Protein AF-0000000084353989 (afdb_homodimer)

Radius of gyration: 19.02 Å; Cα contacts (8 Å, |Δi|>4): 224; chains: 2; bounding box: 52×44×52 Å

Nearest PDB structures (foldseek):
  2b5a-assembly1_A  TM=9.744E-01  e=9.723E-06  [Bacillus] caldolyticus
  3f52-assembly1_A  TM=9.284E-01  e=1.024E-04  Corynebacterium glutamicum
  3f52-assembly1_E  TM=9.437E-01  e=4.293E-04  Corynebacterium glutamicum
  3f51-assembly1_A  TM=7.419E-01  e=1.194E-04  Corynebacterium glutamicum
  5woq-assembly2_C  TM=8.749E-01  e=8.790E-04  Mycolicibacterium smegmatis MC2 155

Structure (mmCIF, N/CA/C/O backbone):
data_AF-0000000084353989-model_v1
#
loop_
_entity.id
_entity.type
_entity.pdbx_description
1 polymer 'DNA-binding transcriptional regulator, XRE-family HTH domain'
#
loop_
_atom_site.group_PDB
_atom_site.id
_atom_site.type_symbol
_atom_site.label_atom_id
_atom_site.label_alt_id
_atom_site.label_comp_id
_atom_site.label_asym_id
_atom_site.label_entity_id
_atom_site.label_seq_id
_atom_site.pdbx_PDB_ins_code
_atom_site.Cartn_x
_atom_site.Cartn_y
_atom_site.Cartn_z
_atom_site.occupancy
_atom_site.B_iso_or_equiv
_atom_site.auth_seq_id
_atom_site.auth_comp_id
_atom_site.auth_asym_id
_atom_site.auth_atom_id
_atom_site.pdbx_PDB_model_num
ATOM 1 N N . MET A 1 1 ? 22.281 -6.562 8.625 1 40.19 1 MET A N 1
ATOM 2 C CA . MET A 1 1 ? 21.562 -7.254 7.559 1 40.19 1 MET A CA 1
ATOM 3 C C . MET A 1 1 ? 20.766 -6.266 6.711 1 40.19 1 MET A C 1
ATOM 5 O O . MET A 1 1 ? 20.078 -5.391 7.25 1 40.19 1 MET A O 1
ATOM 9 N N . HIS A 1 2 ? 21.125 -5.891 5.465 1 60.22 2 HIS A N 1
ATOM 10 C CA . HIS A 1 2 ? 20.656 -4.801 4.621 1 60.22 2 HIS A CA 1
ATOM 11 C C . HIS A 1 2 ? 19.156 -4.938 4.344 1 60.22 2 HIS A C 1
ATOM 13 O O . HIS A 1 2 ? 18.672 -6.039 4.078 1 60.22 2 HIS A O 1
ATOM 19 N N . GLN A 1 3 ? 18.281 -4.18 4.836 1 79.62 3 GLN A N 1
ATOM 20 C CA . GLN A 1 3 ? 16.828 -4.238 4.703 1 79.62 3 GLN A CA 1
ATOM 21 C C . GLN A 1 3 ? 16.406 -4.301 3.236 1 79.62 3 GLN A C 1
ATOM 23 O O . GLN A 1 3 ? 16.906 -3.523 2.414 1 79.62 3 GLN A O 1
ATOM 28 N N . LYS A 1 4 ? 15.852 -5.398 2.84 1 89.75 4 LYS A N 1
ATOM 29 C CA . LYS A 1 4 ? 15.328 -5.559 1.484 1 89.75 4 LYS A CA 1
ATOM 30 C C . LYS A 1 4 ? 14.508 -4.348 1.063 1 89.75 4 LYS A C 1
ATOM 32 O O . LYS A 1 4 ? 13.719 -3.82 1.854 1 89.75 4 LYS A O 1
ATOM 37 N N . PRO A 1 5 ? 14.797 -3.898 -0.179 1 94.81 5 PRO A N 1
ATOM 38 C CA . PRO A 1 5 ? 13.945 -2.824 -0.693 1 94.81 5 PRO A CA 1
ATOM 39 C C . PRO A 1 5 ? 12.461 -3.197 -0.697 1 94.81 5 PRO A C 1
ATOM 41 O O . PRO A 1 5 ? 12.117 -4.371 -0.855 1 94.81 5 PRO A O 1
ATOM 44 N N . ILE A 1 6 ? 11.68 -2.215 -0.581 1 95.75 6 ILE A N 1
ATOM 45 C CA . ILE A 1 6 ? 10.242 -2.445 -0.462 1 95.75 6 ILE A CA 1
ATOM 46 C C . ILE A 1 6 ? 9.727 -3.145 -1.718 1 95.75 6 ILE A C 1
ATOM 48 O O . ILE A 1 6 ? 8.828 -3.979 -1.645 1 95.75 6 ILE A O 1
ATOM 52 N N . SER A 1 7 ? 10.305 -2.803 -2.859 1 96.5 7 SER A N 1
ATOM 53 C CA . SER A 1 7 ? 9.875 -3.416 -4.109 1 96.5 7 SER A CA 1
ATOM 54 C C . SER A 1 7 ? 10.109 -4.922 -4.098 1 96.5 7 SER A C 1
ATOM 56 O O . SER A 1 7 ? 9.297 -5.688 -4.625 1 96.5 7 SER A O 1
ATOM 58 N N . VAL A 1 8 ? 11.164 -5.301 -3.533 1 96.12 8 VAL A N 1
ATOM 59 C CA . VAL A 1 8 ? 11.516 -6.715 -3.467 1 96.12 8 VAL A CA 1
ATOM 60 C C . VAL A 1 8 ? 10.547 -7.438 -2.527 1 96.12 8 VAL A C 1
ATOM 62 O O . VAL A 1 8 ? 10.031 -8.508 -2.859 1 96.12 8 VAL A O 1
ATOM 65 N N . VAL A 1 9 ? 10.32 -6.871 -1.407 1 95.5 9 VAL A N 1
ATOM 66 C CA . VAL A 1 9 ? 9.461 -7.492 -0.408 1 95.5 9 VAL A CA 1
ATOM 67 C C . VAL A 1 9 ? 8.039 -7.625 -0.96 1 95.5 9 VAL A C 1
ATOM 69 O O . VAL A 1 9 ? 7.418 -8.688 -0.843 1 95.5 9 VAL A O 1
ATOM 72 N N . ILE A 1 10 ? 7.578 -6.594 -1.573 1 96.75 10 ILE A N 1
ATOM 73 C CA . ILE A 1 10 ? 6.23 -6.602 -2.133 1 96.75 10 ILE A CA 1
ATOM 74 C C . ILE A 1 10 ? 6.145 -7.633 -3.256 1 96.75 10 ILE A C 1
ATOM 76 O O . ILE A 1 10 ? 5.152 -8.352 -3.375 1 96.75 10 ILE A O 1
ATOM 80 N N . GLY A 1 11 ? 7.164 -7.617 -4.09 1 97.56 11 GLY A N 1
ATOM 81 C CA . GLY A 1 11 ? 7.207 -8.609 -5.152 1 97.56 11 GLY A CA 1
ATOM 82 C C . GLY A 1 11 ? 7.133 -10.031 -4.645 1 97.56 11 GLY A C 1
ATOM 83 O O . GLY A 1 11 ? 6.398 -10.859 -5.191 1 97.56 11 GLY A O 1
ATOM 84 N N . GLU A 1 12 ? 7.883 -10.32 -3.635 1 95.94 12 GLU A N 1
ATOM 85 C CA . GLU A 1 12 ? 7.895 -11.648 -3.029 1 95.94 12 GLU A CA 1
ATOM 86 C C . GLU A 1 12 ? 6.52 -12.023 -2.482 1 95.94 12 GLU A C 1
ATOM 88 O O . GLU A 1 12 ? 6.09 -13.172 -2.596 1 95.94 12 GLU A O 1
ATOM 93 N N . ARG A 1 13 ? 5.836 -11.047 -1.874 1 96.12 13 ARG A N 1
ATOM 94 C CA . ARG A 1 13 ? 4.5 -11.297 -1.342 1 96.12 13 ARG A CA 1
ATOM 95 C C . ARG A 1 13 ? 3.506 -11.562 -2.465 1 96.12 13 ARG A C 1
ATOM 97 O O . ARG A 1 13 ? 2.664 -12.461 -2.359 1 96.12 13 ARG A O 1
ATOM 104 N N . LEU A 1 14 ? 3.623 -10.812 -3.504 1 97.56 14 LEU A N 1
ATOM 105 C CA . LEU A 1 14 ? 2.748 -11.023 -4.652 1 97.56 14 LEU A CA 1
ATOM 106 C C . LEU A 1 14 ? 2.93 -12.422 -5.23 1 97.56 14 LEU A C 1
ATOM 108 O O . LEU A 1 14 ? 1.949 -13.094 -5.547 1 97.56 14 LEU A O 1
ATOM 112 N N . ARG A 1 15 ? 4.172 -12.766 -5.324 1 97.06 15 ARG A N 1
ATOM 113 C CA . ARG A 1 15 ? 4.48 -14.102 -5.832 1 97.06 15 ARG A CA 1
ATOM 114 C C . ARG A 1 15 ? 3.861 -15.18 -4.953 1 97.06 15 ARG A C 1
ATOM 116 O O . ARG A 1 15 ? 3.248 -16.125 -5.457 1 97.06 15 ARG A O 1
ATOM 123 N N . ALA A 1 16 ? 4.043 -15.062 -3.695 1 94.81 16 ALA A N 1
ATOM 124 C CA . ALA A 1 16 ? 3.52 -16.047 -2.746 1 94.81 16 ALA A CA 1
ATOM 125 C C . ALA A 1 16 ? 2 -16.156 -2.852 1 94.81 16 ALA A C 1
ATOM 127 O O . ALA A 1 16 ? 1.449 -17.25 -2.859 1 94.81 16 ALA A O 1
ATOM 128 N N . ILE A 1 17 ? 1.312 -15.055 -2.957 1 94.38 17 ILE A N 1
ATOM 129 C CA . ILE A 1 17 ? -0.145 -15.016 -3.025 1 94.38 17 ILE A CA 1
ATOM 130 C C . ILE A 1 17 ? -0.614 -15.625 -4.348 1 94.38 17 ILE A C 1
ATOM 132 O O . ILE A 1 17 ? -1.56 -16.406 -4.371 1 94.38 17 ILE A O 1
ATOM 136 N N . ARG A 1 18 ? 0.044 -15.195 -5.355 1 97 18 ARG A N 1
ATOM 137 C CA . ARG A 1 18 ? -0.296 -15.758 -6.656 1 97 18 ARG A CA 1
ATOM 138 C C . ARG A 1 18 ? -0.202 -17.281 -6.637 1 97 18 ARG A C 1
ATOM 140 O O . ARG A 1 18 ? -1.108 -17.969 -7.109 1 97 18 ARG A O 1
ATOM 147 N N . LYS A 1 19 ? 0.924 -17.797 -6.121 1 95.56 19 LYS A N 1
ATOM 148 C CA . LYS A 1 19 ? 1.165 -19.234 -6.062 1 95.56 19 LYS A CA 1
ATOM 149 C C . LYS A 1 19 ? 0.128 -19.938 -5.184 1 95.56 19 LYS A C 1
ATOM 151 O O . LYS A 1 19 ? -0.317 -21.047 -5.5 1 95.56 19 LYS A O 1
ATOM 156 N N . GLN A 1 20 ? -0.198 -19.328 -4.191 1 90.5 20 GLN A N 1
ATOM 157 C CA . GLN A 1 20 ? -1.213 -19.875 -3.297 1 90.5 20 GLN A CA 1
ATOM 158 C C . GLN A 1 20 ? -2.547 -20.047 -4.016 1 90.5 20 GLN A C 1
ATOM 160 O O . GLN A 1 20 ? -3.287 -21 -3.754 1 90.5 20 GLN A O 1
ATOM 165 N N . GLN A 1 21 ? -2.818 -19.188 -4.895 1 92.81 21 GLN A N 1
ATOM 166 C CA . GLN A 1 21 ? -4.066 -19.25 -5.645 1 92.81 21 GLN A CA 1
ATOM 167 C C . GLN A 1 21 ? -3.924 -20.109 -6.895 1 92.81 21 GLN A C 1
ATOM 169 O O . GLN A 1 21 ? -4.828 -20.156 -7.73 1 92.81 21 GLN A O 1
ATOM 174 N N . VAL A 1 22 ? -2.742 -20.656 -7.09 1 95.94 22 VAL A N 1
ATOM 175 C CA . VAL A 1 22 ? -2.426 -21.594 -8.156 1 95.94 22 VAL A CA 1
ATOM 176 C C . VAL A 1 22 ? -2.541 -20.891 -9.508 1 95.94 22 VAL A C 1
ATOM 178 O O . VAL A 1 22 ? -3.041 -21.484 -10.477 1 95.94 22 VAL A O 1
ATOM 181 N N . LEU A 1 23 ? -2.246 -19.688 -9.555 1 97.44 23 LEU A N 1
ATOM 182 C CA . LEU A 1 23 ? -2.217 -18.906 -10.797 1 97.44 23 LEU A CA 1
ATOM 183 C C . LEU A 1 23 ? -0.815 -18.906 -11.391 1 97.44 23 LEU A C 1
ATOM 185 O O . LEU A 1 23 ? 0.174 -18.781 -10.664 1 97.44 23 LEU A O 1
ATOM 189 N N . SER A 1 24 ? -0.801 -18.984 -12.695 1 98.25 24 SER A N 1
ATOM 190 C CA . SER A 1 24 ? 0.458 -18.734 -13.398 1 98.25 24 SER A CA 1
ATOM 191 C C . SER A 1 24 ? 0.71 -17.25 -13.578 1 98.25 24 SER A C 1
ATOM 193 O O . SER A 1 24 ? -0.188 -16.438 -13.367 1 98.25 24 SER A O 1
ATOM 195 N N . GLN A 1 25 ? 1.963 -16.938 -13.914 1 98.38 25 GLN A N 1
ATOM 196 C CA . GLN A 1 25 ? 2.26 -15.539 -14.227 1 98.38 25 GLN A CA 1
ATOM 197 C C . GLN A 1 25 ? 1.426 -15.047 -15.406 1 98.38 25 GLN A C 1
ATOM 199 O O . GLN A 1 25 ? 0.973 -13.906 -15.422 1 98.38 25 GLN A O 1
ATOM 204 N N . GLU A 1 26 ? 1.219 -15.906 -16.359 1 98.5 26 GLU A N 1
ATOM 205 C CA . GLU A 1 26 ? 0.43 -15.586 -17.547 1 98.5 26 GLU A CA 1
ATOM 206 C C . GLU A 1 26 ? -1.021 -15.289 -17.188 1 98.5 26 GLU A C 1
ATOM 208 O O . GLU A 1 26 ? -1.604 -14.312 -17.672 1 98.5 26 GLU A O 1
ATOM 213 N N . GLU A 1 27 ? -1.563 -16.125 -16.391 1 98.62 27 GLU A N 1
ATOM 214 C CA . GLU A 1 27 ? -2.945 -15.93 -15.969 1 98.62 27 GLU A CA 1
ATOM 215 C C . GLU A 1 27 ? -3.105 -14.625 -15.195 1 98.62 27 GLU A C 1
ATOM 217 O O . GLU A 1 27 ? -4.055 -13.875 -15.422 1 98.62 27 GLU A O 1
ATOM 222 N N . LEU A 1 28 ? -2.203 -14.375 -14.289 1 98.62 28 LEU A N 1
ATOM 223 C CA 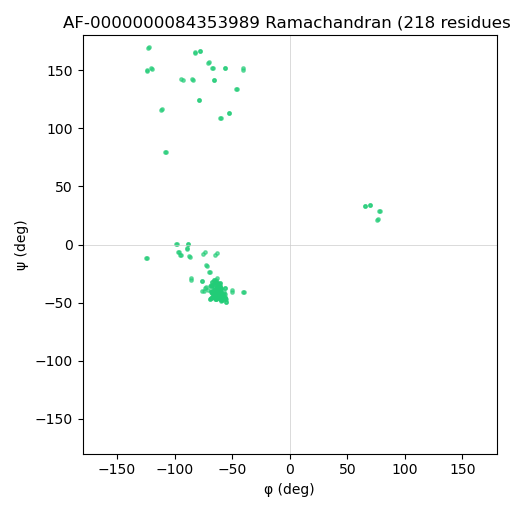. LEU A 1 28 ? -2.264 -13.133 -13.531 1 98.62 28 LEU A CA 1
ATOM 224 C C . LEU A 1 28 ? -2.104 -11.922 -14.445 1 98.62 28 LEU A C 1
ATOM 226 O O . LEU A 1 28 ? -2.758 -10.898 -14.25 1 98.62 28 LEU A O 1
ATOM 230 N N . ALA A 1 29 ? -1.216 -12.023 -15.344 1 98.56 29 ALA A N 1
ATOM 231 C CA . ALA A 1 29 ? -1.004 -10.953 -16.312 1 98.56 29 ALA A CA 1
ATOM 232 C C . ALA A 1 29 ? -2.291 -10.641 -17.078 1 98.56 29 ALA A C 1
ATOM 234 O O . ALA A 1 29 ? -2.65 -9.469 -17.234 1 98.56 29 ALA A O 1
ATOM 235 N N . HIS A 1 30 ? -2.934 -11.648 -17.516 1 98.38 30 HIS A N 1
ATOM 236 C CA . HIS A 1 30 ? -4.199 -11.492 -18.219 1 98.38 30 HIS A CA 1
ATOM 237 C C . HIS A 1 30 ? -5.246 -10.82 -17.344 1 98.38 30 HIS A C 1
ATOM 239 O O . HIS A 1 30 ? -5.887 -9.852 -17.766 1 98.38 30 HIS A O 1
ATOM 245 N N . LEU A 1 31 ? -5.375 -11.273 -16.141 1 97.94 31 LEU A N 1
ATOM 246 C CA . LEU A 1 31 ? -6.352 -10.719 -15.211 1 97.94 31 LEU A CA 1
ATOM 247 C C . LEU A 1 31 ? -6.051 -9.258 -14.906 1 97.94 31 LEU A C 1
ATOM 249 O O . LEU A 1 31 ? -6.969 -8.469 -14.68 1 97.94 31 LEU A O 1
ATOM 253 N N . SER A 1 32 ? -4.812 -8.891 -14.891 1 98.25 32 SER A N 1
ATOM 254 C CA . SER A 1 32 ? -4.395 -7.562 -14.453 1 98.25 32 SER A CA 1
ATOM 255 C C . SER A 1 32 ? -4.207 -6.621 -15.641 1 98.25 32 SER A C 1
ATOM 257 O O . SER A 1 32 ? -3.904 -5.441 -15.461 1 98.25 32 SER A O 1
ATOM 259 N N . GLY A 1 33 ? -4.312 -7.148 -16.859 1 98.19 33 GLY A N 1
ATOM 260 C CA . GLY A 1 33 ? -4.07 -6.34 -18.031 1 98.19 33 GLY A CA 1
ATOM 261 C C . GLY A 1 33 ? -2.613 -5.953 -18.203 1 98.19 33 GLY A C 1
ATOM 262 O O . GLY A 1 33 ? -2.307 -4.828 -18.609 1 98.19 33 GLY A O 1
ATOM 263 N N . LEU A 1 34 ? -1.737 -6.777 -17.844 1 98.31 34 LEU A N 1
ATOM 264 C CA . LEU A 1 34 ? -0.3 -6.551 -17.938 1 98.31 34 LEU A CA 1
ATOM 265 C C . LEU A 1 34 ? 0.37 -7.637 -18.766 1 98.31 34 LEU A C 1
ATOM 267 O O . LEU A 1 34 ? -0.258 -8.641 -19.109 1 98.31 34 LEU A O 1
ATOM 271 N N . HIS A 1 35 ? 1.562 -7.398 -19.062 1 97.88 35 HIS A N 1
ATOM 272 C CA . HIS A 1 35 ? 2.34 -8.406 -19.766 1 97.88 35 HIS A CA 1
ATOM 273 C C . HIS A 1 35 ? 2.934 -9.422 -18.797 1 97.88 35 HIS A C 1
ATOM 275 O O . HIS A 1 35 ? 3.424 -9.055 -17.734 1 97.88 35 HIS A O 1
ATOM 281 N N . PRO A 1 36 ? 2.955 -10.727 -19.234 1 97.38 36 PRO A N 1
ATOM 282 C CA . PRO A 1 36 ? 3.514 -11.758 -18.359 1 97.38 36 PRO A CA 1
ATOM 283 C C . PRO A 1 36 ? 4.949 -11.461 -17.938 1 97.38 36 PRO A C 1
ATOM 285 O O . PRO A 1 36 ? 5.32 -11.68 -16.781 1 97.38 36 PRO A O 1
ATOM 288 N N . THR A 1 37 ? 5.707 -10.922 -18.812 1 98.06 37 THR A N 1
ATOM 289 C CA . THR A 1 37 ? 7.094 -10.586 -18.484 1 98.06 37 THR A CA 1
ATOM 290 C C . THR A 1 37 ? 7.156 -9.539 -17.375 1 98.06 37 THR A C 1
ATOM 292 O O . THR A 1 37 ? 8.055 -9.578 -16.531 1 98.06 37 THR A O 1
ATOM 295 N N . TYR A 1 38 ? 6.223 -8.672 -17.406 1 98.44 38 TYR A N 1
ATOM 296 C CA . TYR A 1 38 ? 6.176 -7.641 -16.375 1 98.44 38 TYR A CA 1
ATOM 297 C C . TYR A 1 38 ? 5.875 -8.25 -15.008 1 98.44 38 TYR A C 1
ATOM 299 O O . TYR A 1 38 ? 6.461 -7.844 -14 1 98.44 38 TYR A O 1
ATOM 307 N N . ILE A 1 39 ? 4.957 -9.18 -14.984 1 98.56 39 ILE A N 1
ATOM 308 C CA . ILE A 1 39 ? 4.621 -9.852 -13.734 1 98.56 39 ILE A CA 1
ATOM 309 C C . ILE A 1 39 ? 5.871 -10.508 -13.148 1 98.56 39 ILE A C 1
ATOM 311 O O . ILE A 1 39 ? 6.137 -10.391 -11.953 1 98.56 39 ILE A O 1
ATOM 315 N N . GLY A 1 40 ? 6.617 -11.172 -13.953 1 98.5 40 GLY A N 1
ATOM 316 C CA . GLY A 1 40 ? 7.855 -11.789 -13.5 1 98.5 40 GLY A CA 1
ATOM 317 C C . GLY A 1 40 ? 8.844 -10.797 -12.922 1 98.5 40 GLY A C 1
ATOM 318 O O . GLY A 1 40 ? 9.414 -11.031 -11.852 1 98.5 40 GLY A O 1
ATOM 319 N N . GLN A 1 41 ? 9.055 -9.734 -13.625 1 98.69 41 GLN A N 1
ATOM 320 C CA . GLN A 1 41 ? 9.961 -8.688 -13.164 1 98.69 41 GLN A CA 1
ATOM 321 C C . GLN A 1 41 ? 9.453 -8.055 -11.867 1 98.69 41 GLN A C 1
ATOM 323 O O . GLN A 1 41 ? 10.234 -7.746 -10.977 1 98.69 41 GLN A O 1
ATOM 328 N N . LEU A 1 42 ? 8.18 -7.871 -11.812 1 98.44 42 LEU A N 1
ATOM 329 C CA . LEU A 1 42 ? 7.531 -7.32 -10.625 1 98.44 42 LEU A CA 1
ATOM 330 C C . LEU A 1 42 ? 7.77 -8.211 -9.414 1 98.44 42 LEU A C 1
ATOM 332 O O . LEU A 1 42 ? 8.18 -7.727 -8.352 1 98.44 42 LEU A O 1
ATOM 336 N N . GLU A 1 43 ? 7.625 -9.484 -9.602 1 98.38 43 GLU A N 1
ATOM 337 C CA . GLU A 1 43 ? 7.727 -10.445 -8.508 1 98.38 43 GLU A CA 1
ATOM 338 C C . GLU A 1 43 ? 9.172 -10.602 -8.031 1 98.38 43 GLU A C 1
ATOM 340 O O . GLU A 1 43 ? 9.414 -11.047 -6.914 1 98.38 43 GLU A O 1
ATOM 345 N N . ARG A 1 44 ? 10.07 -10.18 -8.875 1 97.38 44 ARG A N 1
ATOM 346 C CA . ARG A 1 44 ? 11.477 -10.273 -8.516 1 97.38 44 ARG A CA 1
ATOM 347 C C . ARG A 1 44 ? 12 -8.945 -7.98 1 97.38 44 ARG A C 1
ATOM 349 O O . ARG A 1 44 ? 13.188 -8.805 -7.688 1 97.38 44 ARG A O 1
ATOM 356 N N . GLY A 1 45 ? 11.156 -8.023 -7.934 1 97.56 45 GLY A N 1
ATOM 357 C CA . GLY A 1 45 ? 11.555 -6.727 -7.414 1 97.56 45 GLY A CA 1
ATOM 358 C C . GLY A 1 45 ? 12.383 -5.922 -8.398 1 97.56 45 GLY A C 1
ATOM 359 O O . GLY A 1 45 ? 13.094 -4.996 -8.008 1 97.56 45 GLY A O 1
ATOM 360 N N . GLU A 1 46 ? 12.312 -6.188 -9.602 1 97.75 46 GLU A N 1
ATOM 361 C CA . GLU A 1 46 ? 13.102 -5.512 -10.633 1 97.75 46 GLU A CA 1
ATOM 362 C C . GLU A 1 46 ? 12.375 -4.273 -11.156 1 97.75 46 GLU A C 1
ATOM 364 O O . GLU A 1 46 ? 12.93 -3.52 -11.961 1 97.75 46 GLU A O 1
ATOM 369 N N . LYS A 1 47 ? 11.211 -4.031 -10.695 1 96.88 47 LYS A N 1
ATOM 370 C CA . LYS A 1 47 ? 10.422 -2.871 -11.086 1 96.88 47 LYS A CA 1
ATOM 371 C C . LYS A 1 47 ? 10.094 -1.995 -9.883 1 96.88 47 LYS A C 1
ATOM 373 O O . LYS A 1 47 ? 10.102 -2.469 -8.742 1 96.88 47 LYS A O 1
ATOM 378 N N . ASN A 1 48 ? 9.938 -0.777 -10.148 1 96.88 48 ASN A N 1
ATOM 379 C CA . ASN A 1 48 ? 9.344 0.18 -9.219 1 96.88 48 ASN A CA 1
ATOM 380 C C . ASN A 1 48 ? 7.941 0.598 -9.672 1 96.88 48 ASN A C 1
ATOM 382 O O . ASN A 1 48 ? 7.758 1.691 -10.203 1 96.88 48 ASN A O 1
ATOM 386 N N . PRO A 1 49 ? 7.008 -0.302 -9.359 1 98.06 49 PRO A N 1
ATOM 387 C CA . PRO A 1 49 ? 5.676 -0.095 -9.938 1 98.06 49 PRO A CA 1
ATOM 388 C C . PRO A 1 49 ? 4.945 1.095 -9.312 1 98.06 49 PRO A C 1
ATOM 390 O O . PRO A 1 49 ? 5.281 1.52 -8.203 1 98.06 49 PRO A O 1
ATOM 393 N N . THR A 1 50 ? 4.039 1.608 -10.047 1 98.12 50 THR A N 1
ATOM 394 C CA . THR A 1 50 ? 3.164 2.66 -9.539 1 98.12 50 THR A CA 1
ATOM 395 C C . THR A 1 50 ? 2.076 2.072 -8.641 1 98.12 50 THR A C 1
ATOM 397 O O . THR A 1 50 ? 1.85 0.86 -8.648 1 98.12 50 THR A O 1
ATOM 400 N N . ILE A 1 51 ? 1.433 2.926 -7.941 1 97.56 51 ILE A N 1
ATOM 401 C CA . ILE A 1 51 ? 0.347 2.484 -7.07 1 97.56 51 ILE A CA 1
ATOM 402 C C . ILE A 1 51 ? -0.8 1.935 -7.914 1 97.56 51 ILE A C 1
ATOM 404 O O . ILE A 1 51 ? -1.465 0.974 -7.516 1 97.56 51 ILE A O 1
ATOM 408 N N . ASN A 1 52 ? -0.994 2.494 -9.094 1 97.25 52 ASN A N 1
ATOM 409 C CA . ASN A 1 52 ? -2.043 1.984 -9.969 1 97.25 52 ASN A CA 1
ATOM 410 C C . ASN A 1 52 ? -1.76 0.549 -10.406 1 97.25 52 ASN A C 1
ATOM 412 O O . ASN A 1 52 ? -2.668 -0.284 -10.438 1 97.25 52 ASN A O 1
ATOM 416 N N . THR A 1 53 ? -0.579 0.299 -10.719 1 98.06 53 THR A N 1
ATOM 417 C CA . THR A 1 53 ? -0.199 -1.039 -11.156 1 98.06 53 THR A CA 1
ATOM 418 C C . THR A 1 53 ? -0.383 -2.053 -10.031 1 98.06 53 THR A C 1
ATOM 420 O O . THR A 1 53 ? -0.96 -3.121 -10.234 1 98.06 53 THR A O 1
ATOM 423 N N . ILE A 1 54 ? 0.093 -1.684 -8.883 1 98.44 54 ILE A N 1
ATOM 424 C CA . ILE A 1 54 ? -0.024 -2.592 -7.746 1 98.44 54 ILE A CA 1
ATOM 425 C C . ILE A 1 54 ? -1.497 -2.805 -7.406 1 98.44 54 ILE A C 1
ATOM 427 O O . ILE A 1 54 ? -1.904 -3.916 -7.055 1 98.44 54 ILE A O 1
ATOM 431 N N . HIS A 1 55 ? -2.227 -1.755 -7.516 1 97.81 55 HIS A N 1
ATOM 432 C CA . HIS A 1 55 ? -3.658 -1.848 -7.25 1 97.81 55 HIS A CA 1
ATOM 433 C C . HIS A 1 55 ? -4.34 -2.797 -8.234 1 97.81 55 HIS A C 1
ATOM 435 O O . HIS A 1 55 ? -5.156 -3.629 -7.832 1 97.81 55 HIS A O 1
ATOM 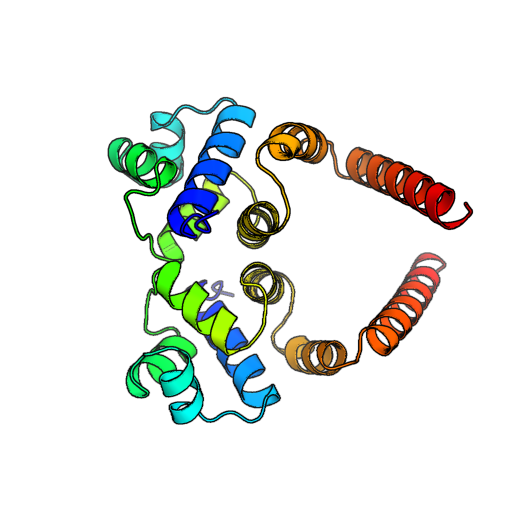441 N N . LYS A 1 56 ? -4.004 -2.729 -9.453 1 97.69 56 LYS A N 1
ATOM 442 C CA . LYS A 1 56 ? -4.547 -3.639 -10.461 1 97.69 56 LYS A CA 1
ATOM 443 C C . LYS A 1 56 ? -4.227 -5.09 -10.117 1 97.69 56 LYS A C 1
ATOM 445 O O . LYS A 1 56 ? -5.09 -5.961 -10.211 1 97.69 56 LYS A O 1
ATOM 450 N N . VAL A 1 57 ? -3.029 -5.281 -9.742 1 98.62 57 VAL A N 1
ATOM 451 C CA . VAL A 1 57 ? -2.578 -6.637 -9.445 1 98.62 57 VAL A CA 1
ATOM 452 C C . VAL A 1 57 ? -3.311 -7.168 -8.219 1 98.62 57 VAL A C 1
ATOM 454 O O . VAL A 1 57 ? -3.771 -8.312 -8.211 1 98.62 57 VAL A O 1
ATOM 457 N N . THR A 1 58 ? -3.395 -6.34 -7.227 1 98.06 58 THR A N 1
ATOM 458 C CA . THR A 1 58 ? -4.055 -6.793 -6.004 1 98.06 58 THR A CA 1
ATOM 459 C C . THR A 1 58 ? -5.535 -7.047 -6.25 1 98.06 58 THR A C 1
ATOM 461 O O . THR A 1 58 ? -6.109 -7.992 -5.703 1 98.06 58 THR A O 1
ATOM 464 N N . ILE A 1 59 ? -6.18 -6.238 -7.082 1 97.44 59 ILE A N 1
ATOM 465 C CA . ILE A 1 59 ? -7.57 -6.465 -7.461 1 97.44 59 ILE A CA 1
ATOM 466 C C . ILE A 1 59 ? -7.703 -7.809 -8.172 1 97.44 59 ILE A C 1
ATOM 468 O O . ILE A 1 59 ? -8.609 -8.594 -7.867 1 97.44 59 ILE A O 1
ATOM 472 N N . SER A 1 60 ? -6.812 -8.094 -9.016 1 98.25 60 SER A N 1
ATOM 473 C CA . SER A 1 60 ? -6.84 -9.336 -9.781 1 98.25 60 SER A CA 1
ATOM 474 C C . SER A 1 60 ? -6.648 -10.547 -8.875 1 98.25 60 SER A C 1
ATOM 476 O O . SER A 1 60 ? -7.168 -11.633 -9.164 1 98.25 60 SER A O 1
ATOM 478 N N . LEU A 1 61 ? -5.91 -10.367 -7.797 1 96.81 61 LEU A N 1
ATOM 479 C CA . LEU A 1 61 ? -5.652 -11.438 -6.84 1 96.81 61 LEU A CA 1
ATOM 480 C C . LEU A 1 61 ? -6.758 -11.508 -5.793 1 96.81 61 LEU A C 1
ATOM 482 O O . LEU A 1 61 ? -6.77 -12.414 -4.957 1 96.81 61 LEU A O 1
ATOM 486 N N . GLY A 1 62 ? -7.59 -10.523 -5.785 1 95.31 62 GLY A N 1
ATOM 487 C CA . GLY A 1 62 ? -8.734 -10.523 -4.883 1 95.31 62 GLY A CA 1
ATOM 488 C C . GLY A 1 62 ? -8.367 -10.148 -3.457 1 95.31 62 GLY A C 1
ATOM 489 O O . GLY A 1 62 ? -8.984 -10.625 -2.506 1 95.31 62 GLY A O 1
ATOM 490 N N . ILE A 1 63 ? -7.344 -9.359 -3.299 1 91.38 63 ILE A N 1
ATOM 491 C CA . ILE A 1 63 ? -6.945 -8.93 -1.962 1 91.38 63 ILE A CA 1
ATOM 492 C C . ILE A 1 63 ? -6.918 -7.406 -1.897 1 91.38 63 ILE A C 1
ATOM 494 O O . ILE A 1 63 ? -6.652 -6.742 -2.902 1 91.38 63 ILE A O 1
ATOM 498 N N . PRO A 1 64 ? -7.207 -6.898 -0.677 1 92.38 64 PRO A N 1
ATOM 499 C CA . PRO A 1 64 ? -6.996 -5.457 -0.514 1 92.38 64 PRO A CA 1
ATOM 500 C C . PRO A 1 64 ? -5.523 -5.062 -0.618 1 92.38 64 PRO A C 1
ATOM 502 O O . PRO A 1 64 ? -4.648 -5.789 -0.143 1 92.38 64 PRO A O 1
ATOM 505 N N . ILE A 1 65 ? -5.238 -3.965 -1.218 1 97.12 65 ILE A N 1
ATOM 506 C CA . ILE A 1 65 ? -3.865 -3.496 -1.374 1 97.12 65 ILE A CA 1
ATOM 507 C C . ILE A 1 65 ? -3.234 -3.281 -0.001 1 97.12 65 ILE A C 1
ATOM 509 O O . ILE A 1 65 ? -2.039 -3.521 0.184 1 97.12 65 ILE A O 1
ATOM 513 N N . SER A 1 66 ? -3.99 -2.881 0.982 1 92.69 66 SER A N 1
ATOM 514 C CA . SER A 1 66 ? -3.494 -2.715 2.344 1 92.69 66 SER A CA 1
ATOM 515 C C . SER A 1 66 ? -2.973 -4.031 2.908 1 92.69 66 SER A C 1
ATOM 517 O O . SER A 1 66 ? -2.004 -4.047 3.67 1 92.69 66 SER A O 1
ATOM 519 N N . GLU A 1 67 ? -3.629 -5.098 2.539 1 89.5 67 GLU A N 1
ATOM 520 C CA . GLU A 1 67 ? -3.217 -6.414 3.018 1 89.5 67 GLU A CA 1
ATOM 521 C C . GLU A 1 67 ? -1.848 -6.801 2.465 1 89.5 67 GLU A C 1
ATOM 523 O O . GLU A 1 67 ? -1.021 -7.371 3.18 1 89.5 67 GLU A O 1
ATOM 528 N N . LEU A 1 68 ? -1.616 -6.516 1.278 1 95.81 68 LEU A N 1
ATOM 529 C CA . LEU A 1 68 ? -0.313 -6.777 0.679 1 95.81 68 LEU A CA 1
ATOM 530 C C . LEU A 1 68 ? 0.799 -6.109 1.479 1 95.81 68 LEU A C 1
ATOM 532 O O . LEU A 1 68 ? 1.794 -6.75 1.825 1 95.81 68 LEU A O 1
ATOM 536 N N . PHE A 1 69 ? 0.601 -4.879 1.813 1 95.19 69 PHE A N 1
ATOM 537 C CA . PHE A 1 69 ? 1.646 -4.125 2.5 1 95.19 69 PHE A CA 1
ATOM 538 C C . PHE A 1 69 ? 1.73 -4.531 3.967 1 95.19 69 PHE A C 1
ATOM 540 O O . PHE A 1 69 ? 2.814 -4.531 4.555 1 95.19 69 PHE A O 1
ATOM 547 N N . HIS A 1 70 ? 0.633 -4.895 4.484 1 89.56 70 HIS A N 1
ATOM 548 C CA . HIS A 1 70 ? 0.66 -5.426 5.84 1 89.56 70 HIS A CA 1
ATOM 549 C C . HIS A 1 70 ? 1.514 -6.688 5.922 1 89.56 70 HIS A C 1
ATOM 551 O O . HIS A 1 70 ? 2.342 -6.824 6.824 1 89.56 70 HIS A O 1
ATOM 557 N N . LEU A 1 71 ? 1.328 -7.492 4.988 1 87.75 71 LEU A N 1
ATOM 558 C CA . LEU A 1 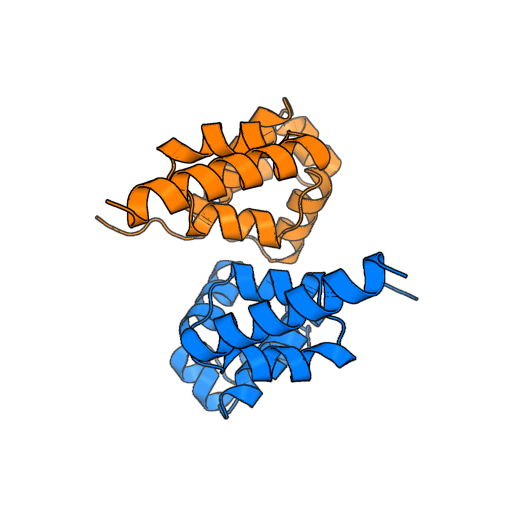71 ? 2.109 -8.727 4.938 1 87.75 71 LEU A CA 1
ATOM 559 C C . LEU A 1 71 ? 3.59 -8.422 4.738 1 87.75 71 LEU A C 1
ATOM 561 O O . LEU A 1 71 ? 4.449 -9.062 5.344 1 87.75 71 LEU A O 1
ATOM 565 N N . ALA A 1 72 ? 3.859 -7.477 3.918 1 91.12 72 ALA A N 1
ATOM 566 C CA . ALA A 1 72 ? 5.238 -7.094 3.629 1 91.12 72 ALA A CA 1
ATOM 567 C C . ALA A 1 72 ? 5.926 -6.531 4.871 1 91.12 72 ALA A C 1
ATOM 569 O O . ALA A 1 72 ? 7.129 -6.719 5.066 1 91.12 72 ALA A O 1
ATOM 570 N N . GLU A 1 73 ? 5.176 -5.895 5.699 1 88.44 73 GLU A N 1
ATOM 571 C CA . GLU A 1 73 ? 5.727 -5.215 6.863 1 88.44 73 GLU A CA 1
ATOM 572 C C . GLU A 1 73 ? 5.867 -6.168 8.047 1 88.44 73 GLU A C 1
ATOM 574 O O . GLU A 1 73 ? 6.754 -5.996 8.891 1 88.44 73 GLU A O 1
ATOM 579 N N . ASN A 1 74 ? 5.086 -7.145 8.164 1 79.06 74 ASN A N 1
ATOM 580 C CA . ASN A 1 74 ? 4.965 -7.82 9.453 1 79.06 74 ASN A CA 1
ATOM 581 C C . ASN A 1 74 ? 5.242 -9.312 9.328 1 79.06 74 ASN A C 1
ATOM 583 O O . ASN A 1 74 ? 5.281 -10.031 10.336 1 79.06 74 ASN A O 1
ATOM 587 N N . VAL A 1 75 ? 5.297 -9.789 8.195 1 71.5 75 VAL A N 1
ATOM 588 C CA . VAL A 1 75 ? 5.434 -11.234 8.062 1 71.5 75 VAL A CA 1
ATOM 589 C C . VAL A 1 75 ? 6.816 -11.578 7.523 1 71.5 75 VAL A C 1
ATOM 591 O O . VAL A 1 75 ? 7.219 -11.078 6.473 1 71.5 75 VAL A O 1
ATOM 594 N N . LYS A 1 76 ? 7.402 -12.273 8.469 1 74.75 76 LYS A N 1
ATOM 595 C CA . LYS A 1 76 ? 8.688 -12.773 7.996 1 74.75 76 LYS A CA 1
ATOM 596 C C . LYS A 1 76 ? 8.508 -13.82 6.898 1 74.75 76 LYS A C 1
ATOM 598 O O . LYS A 1 76 ? 7.449 -14.453 6.812 1 74.75 76 LYS A O 1
ATOM 603 N N . ASP A 1 77 ? 9.516 -13.891 6.047 1 70.19 77 ASP A N 1
ATOM 604 C CA . ASP A 1 77 ? 9.438 -14.805 4.91 1 70.19 77 ASP A CA 1
ATOM 605 C C . ASP A 1 77 ? 9.039 -16.203 5.363 1 70.19 77 ASP A C 1
ATOM 607 O O . ASP A 1 77 ? 8.234 -16.875 4.703 1 70.19 77 ASP A O 1
ATOM 611 N N . GLU A 1 78 ? 9.578 -16.578 6.43 1 68.81 78 GLU A N 1
ATOM 612 C CA . GLU A 1 78 ? 9.352 -17.922 6.93 1 68.81 78 GLU A CA 1
ATOM 613 C C . GLU A 1 78 ? 7.914 -18.094 7.418 1 68.81 78 GLU A C 1
ATOM 615 O O . GLU A 1 78 ? 7.371 -19.203 7.391 1 68.81 78 GLU A O 1
ATOM 620 N N . GLN A 1 79 ? 7.215 -17.125 7.785 1 67.94 79 GLN A N 1
ATOM 621 C CA . GLN A 1 79 ? 5.867 -17.172 8.352 1 67.94 79 GLN A CA 1
ATOM 622 C C . GLN A 1 79 ? 4.812 -16.969 7.266 1 67.94 79 GLN A C 1
ATOM 624 O O . GLN A 1 79 ? 3.635 -17.266 7.477 1 67.94 79 GLN A O 1
ATOM 629 N N . MET A 1 80 ? 5.277 -16.609 6.102 1 66.31 80 MET A N 1
ATOM 630 C CA . MET A 1 80 ? 4.363 -16.219 5.031 1 66.31 80 MET A CA 1
ATOM 631 C C . MET A 1 80 ? 3.48 -17.391 4.617 1 66.31 80 MET A C 1
ATOM 633 O O . MET A 1 80 ? 2.264 -17.25 4.496 1 66.31 80 MET A O 1
ATOM 637 N N . ASN A 1 81 ? 4.066 -18.422 4.473 1 62.25 81 ASN A N 1
ATOM 638 C CA . ASN A 1 81 ? 3.312 -19.594 4.031 1 62.25 81 ASN A CA 1
ATOM 639 C C . ASN A 1 81 ? 2.236 -19.984 5.043 1 62.25 81 ASN A C 1
ATOM 641 O O . ASN A 1 81 ? 1.115 -20.328 4.664 1 62.25 81 ASN A O 1
ATOM 645 N N . THR A 1 82 ? 2.602 -19.906 6.234 1 62.59 82 THR A N 1
ATOM 646 C CA . THR A 1 82 ? 1.661 -20.25 7.297 1 62.59 82 THR A CA 1
ATOM 647 C C . THR A 1 82 ? 0.483 -19.281 7.309 1 62.59 82 THR A C 1
ATOM 649 O O . THR A 1 82 ? -0.672 -19.703 7.398 1 62.59 82 THR A O 1
ATOM 652 N N . LEU A 1 83 ? 0.744 -18.125 7.086 1 62.22 83 LEU A N 1
ATOM 653 C CA . LEU A 1 83 ? -0.293 -17.094 7.141 1 62.22 83 LEU A CA 1
ATOM 654 C C . LEU A 1 83 ? -1.201 -17.172 5.918 1 62.22 83 LEU A C 1
ATOM 656 O O . LEU A 1 83 ? -2.418 -17.016 6.031 1 62.22 83 LEU A O 1
ATOM 660 N N . LEU A 1 84 ? -0.629 -17.406 4.844 1 63.47 84 LEU A N 1
ATOM 661 C CA . LEU A 1 84 ? -1.401 -17.5 3.609 1 63.47 84 LEU A CA 1
ATOM 662 C C . LEU A 1 84 ? -2.375 -18.672 3.666 1 63.47 84 LEU A C 1
ATOM 664 O O . LEU A 1 84 ? -3.498 -18.578 3.166 1 63.47 84 LEU A O 1
ATOM 668 N N . HIS A 1 85 ? -1.89 -19.625 4.266 1 61.38 85 HIS A N 1
ATOM 669 C CA . HIS A 1 85 ? -2.754 -20.781 4.422 1 61.38 85 HIS A CA 1
ATOM 670 C C . HIS A 1 85 ? -3.924 -20.484 5.352 1 61.38 85 HIS A C 1
ATOM 672 O O . HIS A 1 85 ? -5.047 -20.938 5.109 1 61.38 85 HIS A O 1
ATOM 678 N N . LEU A 1 86 ? -3.619 -19.672 6.234 1 60.22 86 LEU A N 1
ATOM 679 C CA . LEU A 1 86 ? -4.645 -19.297 7.203 1 60.22 86 LEU A CA 1
ATOM 680 C C . LEU A 1 86 ? -5.695 -18.391 6.562 1 60.22 86 LEU A C 1
ATOM 682 O O . LEU A 1 86 ? -6.883 -18.5 6.879 1 60.22 86 LEU A O 1
ATOM 686 N N . ASN A 1 87 ? -5.316 -17.516 5.672 1 57.44 87 ASN A N 1
ATOM 687 C CA . ASN A 1 87 ? -6.207 -16.594 4.98 1 57.44 87 ASN A CA 1
ATOM 688 C C . ASN A 1 87 ? -7.137 -17.328 4.02 1 57.44 87 ASN A C 1
ATOM 690 O O . ASN A 1 87 ? -8.211 -16.812 3.678 1 57.44 87 ASN A O 1
ATOM 694 N N . GLN A 1 88 ? -6.66 -18.266 3.504 1 55.41 88 GLN A N 1
ATOM 695 C CA . GLN A 1 88 ? -7.512 -19.109 2.662 1 55.41 88 GLN A CA 1
ATOM 696 C C . GLN A 1 88 ? -8.609 -19.781 3.482 1 55.41 88 GLN A C 1
ATOM 698 O O . GLN A 1 88 ? -9.562 -20.312 2.922 1 55.41 88 GLN A O 1
ATOM 703 N N . LEU A 1 89 ? -8.344 -19.547 4.723 1 54.25 89 LEU A N 1
ATOM 704 C CA . LEU A 1 89 ? -9.383 -20.125 5.566 1 54.25 89 LEU A CA 1
ATOM 705 C C . LEU A 1 89 ? -10.633 -19.234 5.578 1 54.25 89 LEU A C 1
ATOM 707 O O . LEU A 1 89 ? -10.531 -18.016 5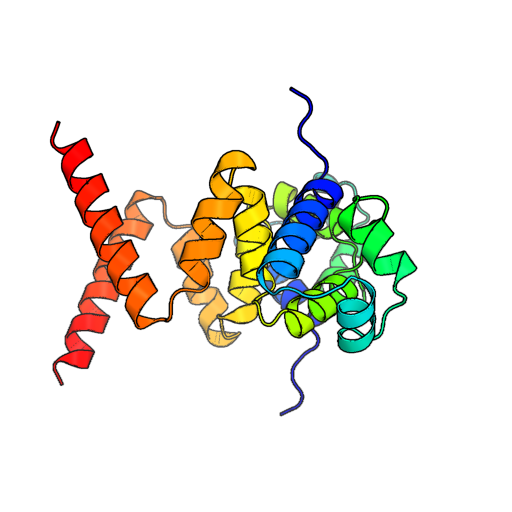.484 1 54.25 89 LEU A O 1
ATOM 711 N N . GLY A 1 90 ? -11.766 -19.75 5.234 1 53.28 90 GLY A N 1
ATOM 712 C CA . GLY A 1 90 ? -13.039 -19.047 5.32 1 53.28 90 GLY A CA 1
ATOM 713 C C . GLY A 1 90 ? -13.18 -18.219 6.578 1 53.28 90 GLY A C 1
ATOM 714 O O . GLY A 1 90 ? -12.367 -18.328 7.496 1 53.28 90 GLY A O 1
ATOM 715 N N . GLU A 1 91 ? -14.016 -17.109 6.414 1 52.53 91 GLU A N 1
ATOM 716 C CA . GLU A 1 91 ? -14.234 -16.203 7.539 1 52.53 91 GLU A CA 1
ATOM 717 C C . GLU A 1 91 ? -14.398 -16.984 8.844 1 52.53 91 GLU A C 1
ATOM 719 O O . GLU A 1 91 ? -13.859 -16.578 9.875 1 52.53 91 GLU A O 1
ATOM 724 N N . GLU A 1 92 ? -15.055 -17.969 8.727 1 52.97 92 GLU A N 1
ATOM 725 C CA . GLU A 1 92 ? -15.312 -18.781 9.906 1 52.97 92 GLU A CA 1
ATOM 726 C C . GLU A 1 92 ? -14.031 -19.406 10.445 1 52.97 92 GLU A C 1
ATOM 728 O O . GLU A 1 92 ? -13.789 -19.406 11.656 1 52.97 92 GLU A O 1
ATOM 733 N N . ASP A 1 93 ? -13.258 -19.922 9.578 1 56.62 93 ASP A N 1
ATOM 734 C CA . ASP A 1 93 ? -12.008 -20.562 9.969 1 56.62 93 ASP A CA 1
ATOM 735 C C . ASP A 1 93 ? -11 -19.547 10.492 1 56.62 93 ASP A C 1
ATOM 737 O O . ASP A 1 93 ? -10.266 -19.812 11.438 1 56.62 93 ASP A O 1
ATOM 741 N N . ARG A 1 94 ? -10.992 -18.422 9.938 1 56.16 94 ARG A N 1
ATOM 742 C CA . ARG A 1 94 ? -10.117 -17.344 10.391 1 56.16 94 ARG A CA 1
ATOM 743 C C . ARG A 1 94 ? -10.461 -16.922 11.812 1 56.16 94 ARG A C 1
ATOM 745 O O . ARG A 1 94 ? -9.57 -16.672 12.625 1 56.16 94 ARG A O 1
ATOM 752 N N . GLN A 1 95 ? -11.68 -16.812 11.977 1 56.06 95 GLN A N 1
ATOM 753 C CA . GLN A 1 95 ? -12.133 -16.484 13.328 1 56.06 95 GLN A CA 1
ATOM 754 C C . GLN A 1 95 ? -11.703 -17.547 14.328 1 56.06 95 GLN A C 1
ATOM 756 O O . GLN A 1 95 ? -11.297 -17.234 15.445 1 56.06 95 GLN A O 1
ATOM 761 N N . ALA A 1 96 ? -11.836 -18.703 13.859 1 54.66 96 ALA A N 1
ATOM 762 C CA . ALA A 1 96 ? -11.414 -19.812 14.727 1 54.66 96 ALA A CA 1
ATOM 763 C C . ALA A 1 96 ? -9.922 -19.734 15.016 1 54.66 96 ALA A C 1
ATOM 765 O O . ALA A 1 96 ? -9.492 -19.953 16.156 1 54.66 96 ALA A O 1
ATOM 766 N N . LEU A 1 97 ? -9.227 -19.438 14.078 1 58.41 97 LEU A N 1
ATOM 767 C CA . LEU A 1 97 ? -7.777 -19.359 14.227 1 58.41 97 LEU A CA 1
ATOM 768 C C . LEU A 1 97 ? -7.387 -18.203 15.141 1 58.41 97 LEU A C 1
ATOM 770 O O . LEU A 1 97 ? -6.492 -18.344 15.984 1 58.41 97 LEU A O 1
ATOM 774 N N . ILE A 1 98 ? -8.031 -17.094 14.914 1 57.69 98 ILE A N 1
ATOM 775 C CA . ILE A 1 98 ? -7.789 -15.945 15.766 1 57.69 98 ILE A CA 1
ATOM 776 C C . ILE A 1 98 ? -8.07 -16.297 17.219 1 57.69 98 ILE A C 1
ATOM 778 O O . ILE A 1 98 ? -7.309 -15.93 18.109 1 57.69 98 ILE A O 1
ATOM 782 N N . LYS A 1 99 ? -9.117 -17.016 17.328 1 58.06 99 LYS A N 1
ATOM 783 C CA . LYS A 1 99 ? -9.445 -17.469 18.672 1 58.06 99 LYS A CA 1
ATOM 784 C C . LYS A 1 99 ? -8.32 -18.328 19.25 1 58.06 99 LYS A C 1
ATOM 786 O O . LYS A 1 99 ? -7.969 -18.188 20.422 1 58.06 99 LYS A O 1
ATOM 791 N N . ILE A 1 100 ? -7.875 -19.125 18.406 1 55.31 100 ILE A N 1
ATOM 792 C CA . ILE A 1 100 ? -6.812 -20.016 18.859 1 55.31 100 ILE A CA 1
ATOM 793 C C . ILE A 1 100 ? -5.559 -19.203 19.188 1 55.31 100 ILE A C 1
ATOM 795 O O . ILE A 1 100 ? -4.914 -19.438 20.203 1 55.31 100 ILE A O 1
ATOM 799 N N . ILE A 1 101 ? -5.238 -18.281 18.375 1 56.62 101 ILE A N 1
ATOM 800 C CA . ILE A 1 101 ? -4.055 -17.453 18.562 1 56.62 101 ILE A CA 1
ATOM 801 C C . ILE A 1 101 ? -4.203 -16.625 19.828 1 56.62 101 ILE A C 1
ATOM 803 O O . ILE A 1 101 ? -3.252 -16.469 20.594 1 56.62 101 ILE A O 1
ATOM 807 N N . ASP A 1 102 ? -5.301 -16.078 19.938 1 55.78 102 ASP A N 1
ATOM 808 C CA . ASP A 1 102 ? -5.59 -15.305 21.141 1 55.78 102 ASP A CA 1
ATOM 809 C C . ASP A 1 102 ? -5.402 -16.156 22.391 1 55.78 102 ASP A C 1
ATOM 811 O O . ASP A 1 102 ? -4.82 -15.703 23.375 1 55.78 102 ASP A O 1
ATOM 815 N N . VAL A 1 103 ? -5.871 -17.328 22.281 1 56.34 103 VAL A N 1
ATOM 816 C CA . VAL A 1 103 ? -5.738 -18.25 23.406 1 56.34 103 VAL A CA 1
ATOM 817 C C . VAL A 1 103 ? -4.262 -18.547 23.641 1 56.34 103 VAL A C 1
ATOM 819 O O . VAL A 1 103 ? -3.807 -18.578 24.797 1 56.34 103 VAL A O 1
ATOM 822 N N . MET A 1 104 ? -3.629 -18.688 22.656 1 53.53 104 MET A N 1
ATOM 823 C CA . MET A 1 104 ? -2.211 -19 22.797 1 53.53 104 MET A CA 1
ATOM 824 C C . MET A 1 104 ? -1.445 -17.828 23.391 1 53.53 104 MET A C 1
ATOM 826 O O . MET A 1 104 ? -0.572 -18.016 24.234 1 53.53 104 MET A O 1
ATOM 830 N N . LEU A 1 105 ? -1.765 -16.672 22.938 1 52.44 105 LEU A N 1
ATOM 831 C CA . LEU A 1 105 ? -1.112 -15.469 23.406 1 52.44 105 LEU A CA 1
ATOM 832 C C . LEU A 1 105 ? -1.438 -15.219 24.875 1 52.44 105 LEU A C 1
ATOM 834 O O . LEU A 1 105 ? -0.579 -14.773 25.641 1 52.44 105 LEU A O 1
ATOM 838 N N . GLU A 1 106 ? -2.543 -15.43 25.25 1 55.62 106 GLU A N 1
ATOM 839 C CA . GLU A 1 106 ? -2.941 -15.359 26.641 1 55.62 106 GLU A CA 1
ATOM 840 C C . GLU A 1 106 ? -2.15 -16.344 27.5 1 55.62 106 GLU A C 1
ATOM 842 O O . GLU A 1 106 ? -1.767 -16.031 28.625 1 55.62 106 GLU A O 1
ATOM 847 N N . TRP A 1 107 ? -1.906 -17.359 27.062 1 51.41 107 TRP A N 1
ATOM 848 C CA . TRP A 1 107 ? -1.144 -18.375 27.797 1 51.41 107 TRP A CA 1
ATOM 849 C C . TRP A 1 107 ? 0.304 -17.938 27.984 1 51.41 107 TRP A C 1
ATOM 851 O O . TRP A 1 107 ? 0.882 -18.125 29.047 1 51.41 107 TRP A O 1
ATOM 861 N N . LYS A 1 108 ? 0.812 -17.422 27.094 1 51.78 108 LYS A N 1
ATOM 862 C CA . LYS A 1 108 ? 2.201 -16.969 27.172 1 51.78 108 LYS A CA 1
ATOM 863 C C . LYS A 1 108 ? 2.352 -15.812 28.156 1 51.78 108 LYS A C 1
ATOM 865 O O . LYS A 1 108 ? 3.361 -15.711 28.859 1 51.78 108 LYS A O 1
ATOM 870 N N . LYS A 1 109 ? 1.526 -14.891 28.203 1 55.5 109 LYS A N 1
ATOM 871 C CA . LYS A 1 109 ? 1.58 -13.805 29.172 1 55.5 109 LYS A CA 1
ATOM 872 C C . LYS A 1 109 ? 1.416 -14.328 30.594 1 55.5 109 LYS A C 1
ATOM 874 O O . LYS A 1 109 ? 1.953 -13.742 31.547 1 55.5 109 LYS A O 1
ATOM 879 N N . ALA A 1 110 ? 0.773 -15.32 30.75 1 51.44 110 ALA A N 1
ATOM 880 C CA . ALA A 1 110 ? 0.6 -15.922 32.062 1 51.44 110 ALA A CA 1
ATOM 881 C C . ALA A 1 110 ? 1.869 -16.641 32.5 1 51.44 110 ALA A C 1
ATOM 883 O O . ALA A 1 110 ? 2.07 -16.875 33.719 1 51.44 110 ALA A O 1
ATOM 884 N N . LYS A 1 111 ? 2.752 -16.766 31.734 1 45.84 111 LYS A N 1
ATOM 885 C CA . LYS A 1 111 ? 4.016 -17.25 32.281 1 45.84 111 LYS A CA 1
ATOM 886 C C . LYS A 1 111 ? 5.008 -16.094 32.469 1 45.84 111 LYS A C 1
ATOM 888 O O . LYS A 1 111 ? 5.098 -15.211 31.609 1 45.84 111 LYS A O 1
ATOM 893 N N . MET B 1 1 ? -22.125 6.375 -8.234 1 39.66 1 MET B N 1
ATOM 894 C CA . MET B 1 1 ? -21.109 7.328 -7.789 1 39.66 1 MET B CA 1
ATOM 895 C C . MET B 1 1 ? -19.719 6.855 -8.172 1 39.66 1 MET B C 1
ATOM 897 O O . MET B 1 1 ? -19.391 5.676 -8.031 1 39.66 1 MET B O 1
ATOM 901 N N . HIS B 1 2 ? -19 7.441 -9.133 1 59.53 2 HIS B N 1
ATOM 902 C CA . HIS B 1 2 ? -17.766 6.992 -9.773 1 59.53 2 HIS B CA 1
ATOM 903 C C . HIS B 1 2 ? -16.641 6.816 -8.758 1 59.53 2 HIS B C 1
ATOM 905 O O . HIS B 1 2 ? -16.469 7.66 -7.875 1 59.53 2 HIS B O 1
ATOM 911 N N . GLN B 1 3 ? -16.203 5.688 -8.414 1 79.19 3 GLN B N 1
ATOM 912 C CA . GLN B 1 3 ? -15.188 5.375 -7.414 1 79.19 3 GLN B CA 1
ATOM 913 C C . GLN B 1 3 ? -13.914 6.168 -7.656 1 79.19 3 GLN B C 1
ATOM 915 O O . GLN B 1 3 ? -13.414 6.23 -8.781 1 79.19 3 GLN B O 1
ATOM 920 N N . LYS B 1 4 ? -13.602 7.062 -6.762 1 89.5 4 LYS B N 1
ATOM 921 C CA . LYS B 1 4 ? -12.367 7.836 -6.836 1 89.5 4 LYS B CA 1
ATOM 922 C C . LYS B 1 4 ? -11.172 6.938 -7.137 1 89.5 4 LYS B C 1
ATOM 924 O O . LYS B 1 4 ? -11.062 5.836 -6.59 1 89.5 4 LYS B O 1
ATOM 929 N N . PRO B 1 5 ? -10.344 7.426 -8.109 1 94.69 5 PRO B N 1
ATOM 930 C CA . PRO B 1 5 ? -9.109 6.676 -8.344 1 94.69 5 PRO B CA 1
ATOM 931 C C . PRO B 1 5 ? -8.266 6.516 -7.082 1 94.69 5 PRO B C 1
ATOM 933 O O . PRO B 1 5 ? -8.289 7.383 -6.203 1 94.69 5 PRO B O 1
ATOM 936 N N . ILE B 1 6 ? -7.551 5.48 -7.07 1 95.62 6 ILE B N 1
ATOM 937 C CA . ILE B 1 6 ? -6.781 5.152 -5.875 1 95.62 6 ILE B CA 1
ATOM 938 C C . ILE B 1 6 ? -5.777 6.262 -5.586 1 95.62 6 ILE B C 1
ATOM 940 O O . ILE B 1 6 ? -5.5 6.574 -4.422 1 95.62 6 ILE B O 1
ATOM 944 N N . SER B 1 7 ? -5.238 6.859 -6.633 1 96.38 7 SER B N 1
ATOM 945 C CA . SER B 1 7 ? -4.262 7.93 -6.453 1 96.38 7 SER B CA 1
ATOM 946 C C . SER B 1 7 ? -4.871 9.117 -5.719 1 96.38 7 SER B C 1
ATOM 948 O O . SER B 1 7 ? -4.211 9.758 -4.898 1 96.38 7 SER B O 1
ATOM 950 N N . VAL B 1 8 ? -6.066 9.391 -6.027 1 96.06 8 VAL B N 1
ATOM 951 C CA . VAL B 1 8 ? -6.758 10.516 -5.41 1 96.06 8 VAL B CA 1
ATOM 952 C C . VAL B 1 8 ? -7.02 10.211 -3.938 1 96.06 8 VAL B C 1
ATOM 954 O O . VAL B 1 8 ? -6.781 11.055 -3.07 1 96.06 8 VAL B O 1
ATOM 957 N N . VAL B 1 9 ? -7.5 9.055 -3.674 1 95.44 9 VAL B N 1
ATOM 958 C CA . VAL B 1 9 ? -7.836 8.672 -2.309 1 95.44 9 VAL B CA 1
ATOM 959 C C . VAL B 1 9 ? -6.578 8.672 -1.444 1 95.44 9 VAL B C 1
ATOM 961 O O . VAL B 1 9 ? -6.582 9.203 -0.332 1 95.44 9 VAL B O 1
ATOM 964 N N . ILE B 1 10 ? -5.535 8.117 -1.963 1 96.75 10 ILE B N 1
ATOM 965 C CA . ILE B 1 10 ? -4.277 8.055 -1.225 1 96.75 10 ILE B CA 1
ATOM 966 C C . ILE B 1 10 ? -3.74 9.461 -0.996 1 96.75 10 ILE B C 1
ATOM 968 O O . ILE B 1 10 ? -3.242 9.773 0.089 1 96.75 10 ILE B O 1
ATOM 972 N N . GLY B 1 11 ? -3.807 10.258 -2.047 1 97.5 11 GLY B N 1
ATOM 973 C CA . GLY B 1 11 ? -3.381 11.641 -1.906 1 97.5 11 GLY B CA 1
ATOM 974 C C . GLY B 1 11 ? -4.121 12.383 -0.812 1 97.5 11 GLY B C 1
ATOM 975 O O . GLY B 1 11 ? -3.51 13.109 -0.021 1 97.5 11 GLY B O 1
ATOM 976 N N . GLU B 1 12 ? -5.398 12.234 -0.777 1 96 12 GLU B N 1
ATOM 977 C CA . GLU B 1 12 ? -6.23 12.875 0.235 1 96 12 GLU B CA 1
ATOM 978 C C . GLU B 1 12 ? -5.848 12.414 1.639 1 96 12 GLU B C 1
ATOM 980 O O . GLU B 1 12 ? -5.836 13.211 2.578 1 96 12 GLU B O 1
ATOM 985 N N . ARG B 1 13 ? -5.543 11.117 1.781 1 96.12 13 ARG B N 1
ATOM 986 C CA . ARG B 1 13 ? -5.141 10.586 3.082 1 96.12 13 ARG B CA 1
ATOM 987 C C . ARG B 1 13 ? -3.787 11.148 3.504 1 96.12 13 ARG B C 1
ATOM 989 O O . ARG B 1 13 ? -3.594 11.5 4.668 1 96.12 13 ARG B O 1
ATOM 996 N N . LEU B 1 14 ? -2.91 11.242 2.578 1 97.56 14 LEU B N 1
ATOM 997 C CA . LEU B 1 14 ? -1.6 11.812 2.871 1 97.56 14 LEU B CA 1
ATOM 998 C C . LEU B 1 14 ? -1.729 13.25 3.346 1 97.56 14 LEU B C 1
ATOM 1000 O O . LEU B 1 14 ? -1.082 13.648 4.316 1 97.56 14 LEU B O 1
ATOM 1004 N N . ARG B 1 15 ? -2.561 13.938 2.639 1 97.06 15 ARG B N 1
ATOM 1005 C CA . ARG B 1 15 ? -2.805 15.328 3.008 1 97.06 15 ARG B CA 1
ATOM 1006 C C . ARG B 1 15 ? -3.352 15.43 4.43 1 97.06 15 ARG B C 1
ATOM 1008 O O . ARG B 1 15 ? -2.887 16.25 5.223 1 97.06 15 ARG B O 1
ATOM 1015 N N . ALA B 1 16 ? -4.32 14.648 4.719 1 95.06 16 ALA B N 1
ATOM 1016 C CA . ALA B 1 16 ? -4.949 14.664 6.035 1 95.06 16 ALA B CA 1
ATOM 1017 C C . ALA B 1 16 ? -3.934 14.352 7.129 1 95.06 16 ALA B C 1
ATOM 1019 O O . ALA B 1 16 ? -3.902 15.023 8.164 1 95.06 16 ALA B O 1
ATOM 1020 N N . ILE B 1 17 ? -3.086 13.391 6.922 1 94.56 17 ILE B N 1
ATOM 1021 C CA . ILE B 1 17 ? -2.092 12.969 7.898 1 94.56 17 ILE B CA 1
ATOM 1022 C C . ILE B 1 17 ? -1.045 14.062 8.078 1 94.56 17 ILE B C 1
ATOM 1024 O O . ILE B 1 17 ? -0.659 14.391 9.203 1 94.56 17 ILE B O 1
ATOM 1028 N N . ARG B 1 18 ? -0.635 14.539 6.969 1 97.06 18 ARG B N 1
ATOM 1029 C CA . ARG B 1 18 ? 0.331 15.633 7.035 1 97.06 18 ARG B CA 1
ATOM 1030 C C . ARG B 1 18 ? -0.202 16.781 7.875 1 97.06 18 ARG B C 1
ATOM 1032 O O . ARG B 1 18 ? 0.504 17.312 8.742 1 97.06 18 ARG B O 1
ATOM 1039 N N . LYS B 1 19 ? -1.435 17.203 7.602 1 95.75 19 LYS B N 1
ATOM 1040 C CA . LYS B 1 19 ? -2.064 18.328 8.305 1 95.75 19 LYS B CA 1
ATOM 1041 C C . LYS B 1 19 ? -2.23 18.016 9.789 1 95.75 19 LYS B C 1
ATOM 1043 O O . LYS B 1 19 ? -2.055 18.891 10.633 1 95.75 19 LYS B O 1
ATOM 1048 N N . GLN B 1 20 ? -2.543 16.859 10.055 1 90.88 20 GLN B N 1
ATOM 1049 C CA . GLN B 1 20 ? -2.688 16.438 11.445 1 90.88 20 GLN B CA 1
ATOM 1050 C C . GLN B 1 20 ? -1.371 16.594 12.203 1 90.88 20 GLN B C 1
ATOM 1052 O O . GLN B 1 20 ? -1.367 16.922 13.391 1 90.88 20 GLN B O 1
ATOM 1057 N N . GLN B 1 21 ? -0.33 16.391 11.539 1 93.19 21 GLN B N 1
ATOM 1058 C CA . GLN B 1 21 ? 0.988 16.484 12.156 1 93.19 21 GLN B CA 1
ATOM 1059 C C . GLN B 1 21 ? 1.519 17.922 12.078 1 93.19 21 GLN B C 1
ATOM 1061 O O . GLN B 1 21 ? 2.676 18.172 12.414 1 93.19 21 GLN B O 1
ATOM 1066 N N . VAL B 1 22 ? 0.74 18.797 11.5 1 96.19 22 VAL B N 1
ATOM 1067 C CA . VAL B 1 22 ? 1.011 20.234 11.414 1 96.19 22 VAL B CA 1
ATOM 1068 C C . VAL B 1 22 ? 2.25 20.469 10.555 1 96.19 22 VAL B C 1
ATOM 1070 O O . VAL B 1 22 ? 3.076 21.328 10.875 1 96.19 22 VAL B O 1
ATOM 1073 N N . LEU B 1 23 ? 2.449 19.688 9.609 1 97.56 23 LEU B N 1
ATOM 1074 C CA . LEU B 1 23 ? 3.539 19.859 8.656 1 97.56 23 LEU B CA 1
ATOM 1075 C C . LEU B 1 23 ? 3.064 20.625 7.43 1 97.56 23 LEU B C 1
ATOM 1077 O O . LEU B 1 23 ? 1.95 20.406 6.945 1 97.56 23 LEU B O 1
ATOM 1081 N N . SER B 1 24 ? 3.945 21.453 6.957 1 98.25 24 SER B N 1
ATOM 1082 C CA . SER B 1 24 ? 3.701 22.078 5.656 1 98.25 24 SER B CA 1
ATOM 1083 C C . SER B 1 24 ? 4.117 21.141 4.523 1 98.25 24 SER B C 1
ATOM 1085 O O . SER B 1 24 ? 4.793 20.141 4.754 1 98.25 24 SER B O 1
ATOM 1087 N N . GLN B 1 25 ? 3.658 21.484 3.316 1 98.38 25 GLN B N 1
ATOM 1088 C CA . GLN B 1 25 ? 4.109 20.719 2.158 1 98.38 25 GLN B CA 1
ATOM 1089 C C . GLN B 1 25 ? 5.625 20.797 1.999 1 98.38 25 GLN B C 1
ATOM 1091 O O . GLN B 1 25 ? 6.27 19.812 1.635 1 98.38 25 GLN B O 1
ATOM 1096 N N . GLU B 1 26 ? 6.168 21.938 2.279 1 98.5 26 GLU B N 1
ATOM 1097 C CA . GLU B 1 26 ? 7.605 22.156 2.184 1 98.5 26 GLU B CA 1
ATOM 1098 C C . GLU B 1 26 ? 8.367 21.281 3.174 1 98.5 26 GLU B C 1
ATOM 1100 O O . GLU B 1 26 ? 9.375 20.672 2.82 1 98.5 26 GLU B O 1
ATOM 1105 N N . GLU B 1 27 ? 7.91 21.281 4.355 1 98.62 27 GLU B N 1
ATOM 1106 C CA . GLU B 1 27 ? 8.547 20.469 5.387 1 98.62 27 GLU B CA 1
ATOM 1107 C C . GLU B 1 27 ? 8.5 18.984 5.027 1 98.62 27 GLU B C 1
ATOM 1109 O O . GLU B 1 27 ? 9.492 18.281 5.16 1 98.62 27 GLU B O 1
ATOM 1114 N N . LEU B 1 28 ? 7.359 18.531 4.59 1 98.62 28 LEU B N 1
ATOM 1115 C CA . LEU B 1 28 ? 7.234 17.125 4.191 1 98.62 28 LEU B CA 1
ATOM 1116 C C . LEU B 1 28 ? 8.141 16.828 3.008 1 98.62 28 LEU B C 1
ATOM 1118 O O . LEU B 1 28 ? 8.734 15.742 2.938 1 98.62 28 LEU B O 1
ATOM 1122 N N . ALA B 1 29 ? 8.172 17.688 2.09 1 98.56 29 ALA B N 1
ATOM 1123 C CA . ALA B 1 29 ? 9.039 17.531 0.927 1 98.56 29 ALA B CA 1
ATOM 1124 C C . ALA B 1 29 ? 10.5 17.359 1.353 1 98.56 29 ALA B C 1
ATOM 1126 O O . ALA B 1 29 ? 11.195 16.469 0.851 1 98.56 29 ALA B O 1
ATOM 1127 N N . HIS B 1 30 ? 10.922 18.172 2.23 1 98.38 30 HIS B N 1
ATOM 1128 C CA . HIS B 1 30 ? 12.281 18.109 2.754 1 98.38 30 HIS B CA 1
ATOM 1129 C C . HIS B 1 30 ? 12.547 16.766 3.436 1 98.38 30 HIS B C 1
ATOM 1131 O O . HIS B 1 30 ? 13.547 16.109 3.154 1 98.38 30 HIS B O 1
ATOM 1137 N N . LEU B 1 31 ? 11.641 16.359 4.262 1 98 31 LEU B N 1
ATOM 1138 C CA . LEU B 1 31 ? 11.773 15.102 4.992 1 98 31 LEU B CA 1
ATOM 1139 C C . LEU B 1 31 ? 11.805 13.914 4.035 1 98 31 LEU B C 1
ATOM 1141 O O . LEU B 1 31 ? 12.469 12.914 4.305 1 98 31 LEU B O 1
ATOM 1145 N N . SER B 1 32 ? 11.117 14.008 2.947 1 98.25 32 SER B N 1
ATOM 1146 C CA . SER B 1 32 ? 10.938 12.883 2.039 1 98.25 32 SER B CA 1
ATOM 1147 C C . SER B 1 32 ? 11.938 12.938 0.889 1 98.25 32 SER B C 1
ATOM 1149 O O . SER B 1 32 ? 11.977 12.031 0.053 1 98.25 32 SER B O 1
ATOM 1151 N N . GLY B 1 33 ? 12.703 14.016 0.804 1 98.19 33 GLY B N 1
ATOM 1152 C CA . GLY B 1 33 ? 13.625 14.18 -0.306 1 98.19 33 GLY B CA 1
ATOM 1153 C C . GLY B 1 33 ? 12.93 14.438 -1.63 1 98.19 33 GLY B C 1
ATOM 1154 O O . GLY B 1 33 ? 13.352 13.922 -2.668 1 98.19 33 GLY B O 1
ATOM 1155 N N . LEU B 1 34 ? 11.859 15.102 -1.613 1 98.31 34 LEU B N 1
ATOM 1156 C CA . LEU B 1 34 ? 11.07 15.414 -2.801 1 98.31 34 LEU B CA 1
ATOM 1157 C C . LEU B 1 34 ? 10.898 16.922 -2.951 1 98.31 34 LEU B C 1
ATOM 1159 O O . LEU B 1 34 ? 11.234 17.688 -2.041 1 98.31 34 LEU B O 1
ATOM 1163 N N . HIS B 1 35 ? 10.406 17.281 -4.047 1 97.81 35 HIS B N 1
ATOM 1164 C CA . HIS B 1 35 ? 10.102 18.688 -4.27 1 97.81 35 HIS B CA 1
ATOM 1165 C C . HIS B 1 35 ? 8.727 19.047 -3.709 1 97.81 35 HIS B C 1
ATOM 1167 O O . HIS B 1 35 ? 7.77 18.281 -3.857 1 97.81 35 HIS B O 1
ATOM 1173 N N . PRO B 1 36 ? 8.633 20.281 -3.127 1 97.31 36 PRO B N 1
ATOM 1174 C CA . PRO B 1 36 ? 7.344 20.703 -2.572 1 97.31 36 PRO B CA 1
ATOM 1175 C C . PRO B 1 36 ? 6.215 20.656 -3.602 1 97.31 36 PRO B C 1
ATOM 1177 O O . PRO B 1 36 ? 5.094 20.25 -3.279 1 97.31 36 PRO B O 1
ATOM 1180 N N . THR B 1 37 ? 6.508 21 -4.789 1 98 37 THR B N 1
ATOM 1181 C CA . THR B 1 37 ? 5.496 20.984 -5.844 1 98 37 THR B CA 1
ATOM 1182 C C . THR B 1 37 ? 4.988 19.562 -6.074 1 98 37 THR B C 1
ATOM 1184 O O . THR B 1 37 ? 3.809 19.359 -6.359 1 98 37 THR B O 1
ATOM 1187 N N . TYR B 1 38 ? 5.875 18.656 -5.945 1 98.44 38 TYR B N 1
ATOM 1188 C CA . TYR B 1 38 ? 5.492 17.266 -6.125 1 98.44 38 TYR B CA 1
ATOM 1189 C C . TYR B 1 38 ? 4.535 16.812 -5.027 1 98.44 38 TYR B C 1
ATOM 1191 O O . TYR B 1 38 ? 3.57 16.094 -5.293 1 98.44 38 TYR B O 1
ATOM 1199 N N . ILE B 1 39 ? 4.812 17.219 -3.793 1 98.56 39 ILE B N 1
ATOM 1200 C CA . ILE B 1 39 ? 3.941 16.875 -2.672 1 98.56 39 ILE B CA 1
ATOM 1201 C C . ILE B 1 39 ? 2.531 17.406 -2.939 1 98.56 39 ILE B C 1
ATOM 1203 O O . ILE B 1 39 ? 1.549 16.688 -2.732 1 98.56 39 ILE B O 1
ATOM 1207 N N . GLY B 1 40 ? 2.439 18.609 -3.396 1 98.44 40 GLY B N 1
ATOM 1208 C CA . GLY B 1 40 ? 1.142 19.172 -3.727 1 98.44 40 GLY B CA 1
ATOM 1209 C C . GLY B 1 40 ? 0.398 18.375 -4.785 1 98.44 40 GLY B C 1
ATOM 1210 O O . GLY B 1 40 ? -0.792 18.094 -4.637 1 98.44 40 GLY B O 1
ATOM 1211 N N . GLN B 1 41 ? 1.082 18.047 -5.848 1 98.69 41 GLN B N 1
ATOM 1212 C CA . GLN B 1 41 ? 0.488 17.266 -6.922 1 98.69 41 GLN B CA 1
ATOM 1213 C C . GLN B 1 41 ? 0.09 15.875 -6.434 1 98.69 41 GLN B C 1
ATOM 1215 O O . GLN B 1 41 ? -0.958 15.352 -6.82 1 98.69 41 GLN B O 1
ATOM 1220 N N . LEU B 1 42 ? 0.904 15.328 -5.621 1 98.44 42 LEU B N 1
ATOM 1221 C CA . LEU B 1 42 ? 0.65 14.023 -5.027 1 98.44 42 LEU B CA 1
ATOM 1222 C C . LEU B 1 42 ? -0.627 14.039 -4.191 1 98.44 42 LEU B C 1
ATOM 1224 O O . LEU B 1 42 ? -1.49 13.172 -4.352 1 98.44 42 LEU B O 1
ATOM 1228 N N . GLU B 1 43 ? -0.781 15.07 -3.414 1 98.31 43 GLU B N 1
ATOM 1229 C CA . GLU B 1 43 ? -1.904 15.164 -2.486 1 98.31 43 GLU B CA 1
ATOM 1230 C C . GLU B 1 43 ? -3.209 15.438 -3.229 1 98.31 43 GLU B C 1
ATOM 1232 O O . GLU B 1 43 ? -4.293 15.188 -2.697 1 98.31 43 GLU B O 1
ATOM 1237 N N . ARG B 1 44 ? -3.066 15.883 -4.449 1 97.31 44 ARG B N 1
ATOM 1238 C CA . ARG B 1 44 ? -4.254 16.156 -5.25 1 97.31 44 ARG B CA 1
ATOM 1239 C C . ARG B 1 44 ? -4.566 15.008 -6.191 1 97.31 44 ARG B C 1
ATOM 1241 O O . ARG B 1 44 ? -5.492 15.086 -7 1 97.31 44 ARG B O 1
ATOM 1248 N N . GLY B 1 45 ? -3.783 14.031 -6.117 1 97.5 45 GLY B N 1
ATOM 1249 C CA . GLY B 1 45 ? -4.016 12.875 -6.961 1 97.5 45 GLY B CA 1
ATOM 1250 C C . GLY B 1 45 ? -3.605 13.094 -8.406 1 97.5 45 GLY B C 1
ATOM 1251 O O . GLY B 1 45 ? -4.059 12.383 -9.305 1 97.5 45 GLY B O 1
ATOM 1252 N N . GLU B 1 46 ? -2.785 13.984 -8.688 1 97.62 46 GLU B N 1
ATOM 1253 C CA . GLU B 1 46 ? -2.359 14.32 -10.039 1 97.62 46 GLU B CA 1
ATOM 1254 C C . GLU B 1 46 ? -1.153 13.484 -10.461 1 97.62 46 GLU B C 1
ATOM 1256 O O . GLU B 1 46 ? -0.714 13.555 -11.609 1 97.62 46 GLU B O 1
ATOM 1261 N N . LYS B 1 47 ? -0.654 12.695 -9.602 1 96.75 47 LYS B N 1
ATOM 1262 C CA . LYS B 1 47 ? 0.484 11.82 -9.875 1 96.75 47 LYS B CA 1
ATOM 1263 C C . LYS B 1 47 ? 0.11 10.352 -9.695 1 96.75 47 LYS B C 1
ATOM 1265 O O . LYS B 1 47 ? -0.838 10.031 -8.977 1 96.75 47 LYS B O 1
ATOM 1270 N N . ASN B 1 48 ? 0.75 9.547 -10.406 1 96.81 48 ASN B N 1
ATOM 1271 C CA . ASN B 1 48 ? 0.769 8.102 -10.195 1 96.81 48 ASN B CA 1
ATOM 1272 C C . ASN B 1 48 ? 2.105 7.637 -9.633 1 96.81 48 ASN B C 1
ATOM 1274 O O . ASN B 1 48 ? 2.939 7.094 -10.359 1 96.81 48 ASN B O 1
ATOM 1278 N N . PRO B 1 49 ? 2.219 7.852 -8.32 1 98 49 PRO B N 1
ATOM 1279 C CA . PRO B 1 49 ? 3.541 7.637 -7.723 1 98 49 PRO B CA 1
ATOM 1280 C C . PRO B 1 49 ? 3.93 6.16 -7.668 1 98 49 PRO B C 1
ATOM 1282 O O . PRO B 1 49 ? 3.062 5.285 -7.727 1 98 49 PRO B O 1
ATOM 1285 N N . THR B 1 50 ? 5.188 5.938 -7.609 1 98.12 50 THR B N 1
ATOM 1286 C CA . THR B 1 50 ? 5.707 4.59 -7.418 1 98.12 50 THR B CA 1
ATOM 1287 C C . THR B 1 50 ? 5.598 4.168 -5.957 1 98.12 50 THR B C 1
ATOM 1289 O O . THR B 1 50 ? 5.375 5.008 -5.078 1 98.12 50 THR B O 1
ATOM 1292 N N . ILE B 1 51 ? 5.777 2.918 -5.738 1 97.56 51 ILE B N 1
ATOM 1293 C CA . ILE B 1 51 ? 5.727 2.404 -4.375 1 97.56 51 ILE B CA 1
ATOM 1294 C C . ILE B 1 51 ? 6.891 2.975 -3.566 1 97.56 51 ILE B C 1
ATOM 1296 O O . ILE B 1 51 ? 6.746 3.258 -2.375 1 97.56 51 ILE B O 1
ATOM 1300 N N . ASN B 1 52 ? 8.008 3.199 -4.219 1 97.25 52 ASN B N 1
ATOM 1301 C CA . ASN B 1 52 ? 9.141 3.783 -3.518 1 97.25 52 ASN B CA 1
ATOM 1302 C C . ASN B 1 52 ? 8.836 5.199 -3.039 1 97.25 52 ASN B C 1
ATOM 1304 O O . ASN B 1 52 ? 9.195 5.574 -1.919 1 97.25 52 ASN B O 1
ATOM 1308 N N . THR B 1 53 ? 8.227 5.926 -3.844 1 98.06 53 THR B N 1
ATOM 1309 C CA . THR B 1 53 ? 7.891 7.305 -3.494 1 98.06 53 THR B CA 1
ATOM 1310 C C . THR B 1 53 ? 6.91 7.34 -2.326 1 98.06 53 THR B C 1
ATOM 1312 O O . THR B 1 53 ? 7.109 8.094 -1.367 1 98.06 53 THR B O 1
ATOM 1315 N N . ILE B 1 54 ? 5.906 6.523 -2.441 1 98.44 54 ILE B N 1
ATOM 1316 C CA . ILE B 1 54 ? 4.906 6.5 -1.38 1 98.44 54 ILE B CA 1
ATOM 1317 C C . ILE B 1 54 ? 5.547 6.016 -0.081 1 98.44 54 ILE B C 1
ATOM 1319 O O . ILE B 1 54 ? 5.227 6.516 1 1 98.44 54 ILE B O 1
ATOM 1323 N N . HIS B 1 55 ? 6.402 5.078 -0.224 1 97.88 55 HIS B N 1
ATOM 1324 C CA . HIS B 1 55 ? 7.109 4.562 0.943 1 97.88 55 HIS B CA 1
ATOM 1325 C C . HIS B 1 55 ? 7.949 5.648 1.603 1 97.88 55 HIS B C 1
ATOM 1327 O O . HIS B 1 55 ? 7.945 5.785 2.828 1 97.88 55 HIS B O 1
ATOM 1333 N N . LYS B 1 56 ? 8.617 6.426 0.855 1 97.69 56 LYS B N 1
ATOM 1334 C CA . LYS B 1 56 ? 9.398 7.539 1.384 1 97.69 56 LYS B CA 1
ATOM 1335 C C . LYS B 1 56 ? 8.508 8.523 2.148 1 97.69 56 LYS B C 1
ATOM 1337 O O . LYS B 1 56 ? 8.875 8.969 3.238 1 97.69 56 LYS B O 1
ATOM 1342 N N . VAL B 1 57 ? 7.426 8.797 1.558 1 98.62 57 VAL B N 1
ATOM 1343 C CA . VAL B 1 57 ? 6.52 9.773 2.154 1 98.62 57 VAL B CA 1
ATOM 1344 C C . VAL B 1 57 ? 5.961 9.219 3.465 1 98.62 57 VAL B C 1
ATOM 1346 O O . VAL B 1 57 ? 5.906 9.938 4.473 1 98.62 57 VAL B O 1
ATOM 1349 N N . THR B 1 58 ? 5.566 7.992 3.418 1 98.12 58 THR B N 1
ATOM 1350 C CA . THR B 1 58 ? 4.992 7.406 4.625 1 98.12 58 THR B CA 1
ATOM 1351 C C . THR B 1 58 ? 6.043 7.301 5.727 1 98.12 58 THR B C 1
ATOM 1353 O O . THR B 1 58 ? 5.738 7.516 6.902 1 98.12 58 THR B O 1
ATOM 1356 N N . ILE B 1 59 ? 7.281 6.996 5.387 1 97.5 59 ILE B N 1
ATOM 1357 C CA . ILE B 1 59 ? 8.375 6.965 6.355 1 97.5 59 ILE B CA 1
ATOM 1358 C C . ILE B 1 59 ? 8.555 8.352 6.973 1 97.5 59 ILE B C 1
ATOM 1360 O O . ILE B 1 59 ? 8.695 8.484 8.188 1 97.5 59 ILE B O 1
ATOM 1364 N N . SER B 1 60 ? 8.492 9.336 6.18 1 98.25 60 SER B N 1
ATOM 1365 C CA . SER B 1 60 ? 8.672 10.703 6.633 1 98.25 60 SER B CA 1
ATOM 1366 C C . SER B 1 60 ? 7.547 11.133 7.57 1 98.25 60 SER B C 1
ATOM 1368 O O . SER B 1 60 ? 7.754 11.961 8.461 1 98.25 60 SER B O 1
ATOM 1370 N N . LEU B 1 61 ? 6.379 10.578 7.359 1 96.94 61 LEU B N 1
ATOM 1371 C CA . LEU B 1 61 ? 5.215 10.891 8.188 1 96.94 61 LEU B CA 1
ATOM 1372 C C . LEU B 1 61 ? 5.168 9.992 9.414 1 96.94 61 LEU B C 1
ATOM 1374 O O . LEU B 1 61 ? 4.312 10.172 10.289 1 96.94 61 LEU B O 1
ATOM 1378 N N . GLY B 1 62 ? 5.996 9 9.43 1 95.69 62 GLY B N 1
ATOM 1379 C CA . GLY B 1 62 ? 6.09 8.125 10.586 1 95.69 62 GLY B CA 1
ATOM 1380 C C . GLY B 1 62 ? 4.965 7.113 10.664 1 95.69 62 GLY B C 1
ATOM 1381 O O . GLY B 1 62 ? 4.547 6.715 11.75 1 95.69 62 GLY B O 1
ATOM 1382 N N . ILE B 1 63 ? 4.434 6.738 9.531 1 91.75 63 ILE B N 1
ATOM 1383 C CA . ILE B 1 63 ? 3.365 5.746 9.523 1 91.75 63 ILE B CA 1
ATOM 1384 C C . ILE B 1 63 ? 3.76 4.574 8.625 1 91.75 63 ILE B C 1
ATOM 1386 O O . ILE B 1 63 ? 4.504 4.75 7.656 1 91.75 63 ILE B O 1
ATOM 1390 N N . PRO B 1 64 ? 3.229 3.385 9.008 1 92.62 64 PRO B N 1
ATOM 1391 C CA . PRO B 1 64 ? 3.412 2.273 8.07 1 92.62 64 PRO B CA 1
ATOM 1392 C C . PRO B 1 64 ? 2.658 2.479 6.758 1 92.62 64 PRO B C 1
ATOM 1394 O O . PRO B 1 64 ? 1.543 3.004 6.758 1 92.62 64 PRO B O 1
ATOM 1397 N N . ILE B 1 65 ? 3.229 2.098 5.668 1 97.19 65 ILE B N 1
ATOM 1398 C CA . ILE B 1 65 ? 2.598 2.252 4.359 1 97.19 65 ILE B CA 1
ATOM 1399 C C . ILE B 1 65 ? 1.289 1.465 4.324 1 97.19 65 ILE B C 1
ATOM 1401 O O . ILE B 1 65 ? 0.318 1.892 3.693 1 97.19 65 ILE B O 1
ATOM 1405 N N . SER B 1 66 ? 1.203 0.371 5 1 92.81 66 SER B N 1
ATOM 1406 C CA . SER B 1 66 ? -0.026 -0.413 5.082 1 92.81 66 SER B CA 1
ATOM 1407 C C . SER B 1 66 ? -1.155 0.395 5.711 1 92.81 66 SER B C 1
ATOM 1409 O O . SER B 1 66 ? -2.318 0.245 5.336 1 92.81 66 SER B O 1
ATOM 1411 N N . GLU B 1 67 ? -0.797 1.206 6.66 1 89.75 67 GLU B N 1
ATOM 1412 C CA . GLU B 1 67 ? -1.795 2.029 7.336 1 89.75 67 GLU B CA 1
ATOM 1413 C C . GLU B 1 67 ? -2.4 3.057 6.383 1 89.75 67 GLU B C 1
ATOM 1415 O O . GLU B 1 67 ? -3.607 3.311 6.418 1 89.75 67 GLU B O 1
ATOM 1420 N N . LEU B 1 68 ? -1.618 3.609 5.586 1 95.94 68 LEU B N 1
ATOM 1421 C CA . LEU B 1 68 ? -2.111 4.551 4.59 1 95.94 68 LEU B CA 1
ATOM 1422 C C . LEU B 1 68 ? -3.189 3.91 3.723 1 95.94 68 LEU B C 1
ATOM 1424 O O . LEU B 1 68 ? -4.266 4.484 3.533 1 95.94 68 LEU B O 1
ATOM 1428 N N . PHE B 1 69 ? -2.932 2.742 3.27 1 95.31 69 PHE B N 1
ATOM 1429 C CA . PHE B 1 69 ? -3.859 2.09 2.354 1 95.31 69 PHE B CA 1
ATOM 1430 C C . PHE B 1 69 ? -5.074 1.555 3.104 1 95.31 69 PHE B C 1
ATOM 143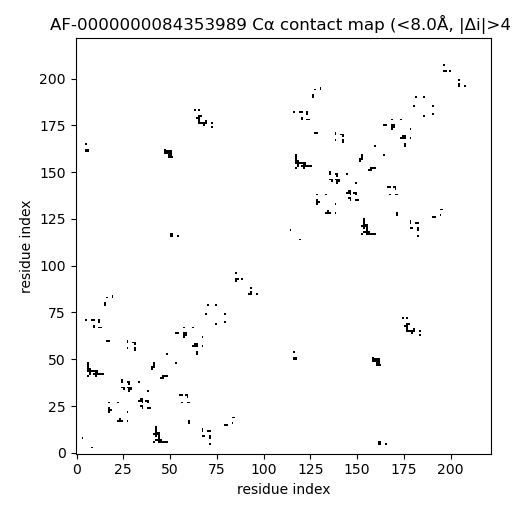2 O O . PHE B 1 69 ? -6.184 1.533 2.566 1 95.31 69 PHE B O 1
ATOM 1439 N N . HIS B 1 70 ? -4.844 1.186 4.297 1 89.75 70 HIS B N 1
ATOM 1440 C CA . HIS B 1 70 ? -5.98 0.792 5.121 1 89.75 70 HIS B CA 1
ATOM 1441 C C . HIS B 1 70 ? -6.961 1.947 5.293 1 89.75 70 HIS B C 1
ATOM 1443 O O . HIS B 1 70 ? -8.172 1.767 5.145 1 89.75 70 HIS B O 1
ATOM 1449 N N . LEU B 1 71 ? -6.43 3.043 5.547 1 87.81 71 LEU B N 1
ATOM 1450 C CA . LEU B 1 71 ? -7.262 4.23 5.699 1 87.81 71 LEU B CA 1
ATOM 1451 C C . LEU B 1 71 ? -7.977 4.566 4.398 1 87.81 71 LEU B C 1
ATOM 1453 O O . LEU B 1 71 ? -9.148 4.953 4.406 1 87.81 71 LEU B O 1
ATOM 1457 N N . ALA B 1 72 ? -7.293 4.418 3.324 1 91.06 72 ALA B N 1
ATOM 1458 C CA . ALA B 1 72 ? -7.855 4.719 2.012 1 91.06 72 ALA B CA 1
ATOM 1459 C C . ALA B 1 72 ? -9.008 3.77 1.677 1 91.06 72 ALA B C 1
ATOM 1461 O O . ALA B 1 72 ? -9.969 4.16 1.011 1 91.06 72 ALA B O 1
ATOM 1462 N N . GLU B 1 73 ? -8.922 2.578 2.148 1 88.56 73 GLU B N 1
ATOM 1463 C CA . GLU B 1 73 ? -9.898 1.547 1.812 1 88.56 73 GLU B CA 1
ATOM 1464 C C . GLU B 1 73 ? -11.109 1.612 2.736 1 88.56 73 GLU B C 1
ATOM 1466 O O . GLU B 1 73 ? -12.227 1.258 2.336 1 88.56 73 GLU B O 1
ATOM 1471 N N . ASN B 1 74 ? -10.984 2.02 3.918 1 79.12 74 ASN B N 1
ATOM 1472 C CA . ASN B 1 74 ? -12.016 1.731 4.906 1 79.12 74 ASN B CA 1
ATOM 1473 C C . ASN B 1 74 ? -12.555 3.01 5.543 1 79.12 74 ASN B C 1
ATOM 1475 O O . ASN B 1 74 ? -13.508 2.963 6.324 1 79.12 74 ASN B O 1
ATOM 1479 N N . VAL B 1 75 ? -11.961 4.047 5.348 1 71.12 75 VAL B N 1
ATOM 1480 C CA . VAL B 1 75 ? -12.383 5.246 6.062 1 71.12 75 VAL B CA 1
ATOM 1481 C C . VAL B 1 75 ? -12.984 6.25 5.078 1 71.12 75 VAL B C 1
ATOM 1483 O O . VAL B 1 75 ? -12.344 6.613 4.086 1 71.12 75 VAL B O 1
ATOM 1486 N N . LYS B 1 76 ? -14.234 6.367 5.426 1 74.69 76 LYS B N 1
ATOM 1487 C CA . LYS B 1 76 ? -14.867 7.422 4.637 1 74.69 76 LYS B CA 1
ATOM 1488 C C . LYS B 1 76 ? -14.281 8.789 4.984 1 74.69 76 LYS B C 1
ATOM 1490 O O . LYS B 1 76 ? -13.727 8.977 6.07 1 74.69 76 LYS B O 1
ATOM 1495 N N . ASP B 1 77 ? -14.328 9.664 3.99 1 69.69 77 ASP B N 1
ATOM 1496 C CA . ASP B 1 77 ? -13.742 10.984 4.168 1 69.69 77 ASP B CA 1
ATOM 1497 C C . ASP B 1 77 ? -14.234 11.633 5.461 1 69.69 77 ASP B C 1
ATOM 1499 O O . ASP B 1 77 ? -13.453 12.273 6.176 1 69.69 77 ASP B O 1
ATOM 1503 N N . GLU B 1 78 ? -15.438 11.445 5.719 1 67.69 78 GLU B N 1
ATOM 1504 C CA . GLU B 1 78 ? -16.047 12.078 6.883 1 67.69 78 GLU B CA 1
ATOM 1505 C C . GLU B 1 78 ? -15.531 11.461 8.18 1 67.69 78 GLU B C 1
ATOM 1507 O O . GLU B 1 78 ? -15.477 12.133 9.211 1 67.69 78 GLU B O 1
ATOM 1512 N N . GLN B 1 79 ? -15.062 10.297 8.227 1 67.5 79 GLN B N 1
ATOM 1513 C CA . GLN B 1 79 ? -14.609 9.578 9.406 1 67.5 79 GLN B CA 1
ATOM 1514 C C . GLN B 1 79 ? -13.109 9.734 9.609 1 67.5 79 GLN B C 1
ATOM 1516 O O . GLN B 1 79 ? -12.586 9.453 10.695 1 67.5 79 GLN B O 1
ATOM 1521 N N . MET B 1 80 ? -12.477 10.305 8.617 1 65.44 80 MET B N 1
ATOM 1522 C CA . MET B 1 80 ? -11.016 10.359 8.609 1 65.44 80 MET B CA 1
ATOM 1523 C C . MET B 1 80 ? -10.492 11.195 9.773 1 65.44 80 MET B C 1
ATOM 1525 O O . MET B 1 80 ? -9.578 10.773 10.484 1 65.44 80 MET B O 1
ATOM 1529 N N . ASN B 1 81 ? -11.07 12.234 9.945 1 61.84 81 ASN B N 1
ATOM 1530 C CA . ASN B 1 81 ? -10.602 13.125 11.008 1 61.84 81 ASN B CA 1
ATOM 1531 C C . ASN B 1 81 ? -10.727 12.469 12.375 1 61.84 81 ASN B C 1
ATOM 1533 O O . ASN B 1 81 ? -9.828 12.594 13.211 1 61.84 81 ASN B O 1
ATOM 1537 N N . THR B 1 82 ? -11.797 11.82 12.562 1 62.28 82 THR B N 1
ATOM 1538 C CA . THR B 1 82 ? -12.031 11.148 13.836 1 62.28 82 THR B CA 1
ATOM 1539 C C . THR B 1 82 ? -11 10.055 14.07 1 62.28 82 THR B C 1
ATOM 1541 O O . THR B 1 82 ? -10.438 9.945 15.164 1 62.28 82 THR B O 1
ATOM 1544 N N . LEU B 1 83 ? -10.672 9.422 13.094 1 61.94 83 LEU B N 1
ATOM 1545 C CA . LEU B 1 83 ? -9.75 8.297 13.219 1 61.94 83 LEU B CA 1
ATOM 1546 C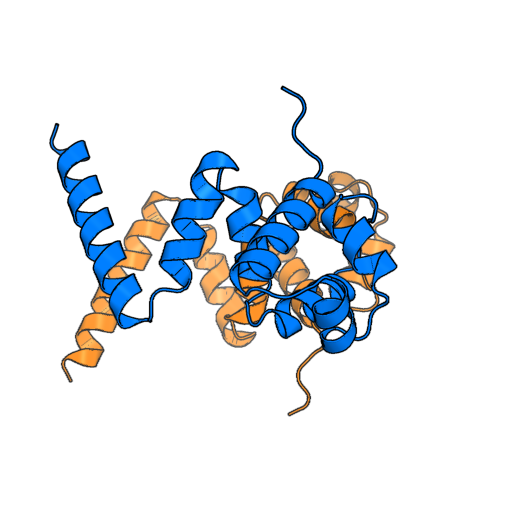 C . LEU B 1 83 ? -8.312 8.781 13.406 1 61.94 83 LEU B C 1
ATOM 1548 O O . LEU B 1 83 ? -7.562 8.211 14.195 1 61.94 83 LEU B O 1
ATOM 1552 N N . LEU B 1 84 ? -8 9.758 12.719 1 63.41 84 LEU B N 1
ATOM 1553 C CA . LEU B 1 84 ? -6.652 10.312 12.82 1 63.41 84 LEU B CA 1
ATOM 1554 C C . LEU B 1 84 ? -6.391 10.836 14.227 1 63.41 84 LEU B C 1
ATOM 1556 O O . LEU B 1 84 ? -5.281 10.703 14.75 1 63.41 84 LEU B O 1
ATOM 1560 N N . HIS B 1 85 ? -7.398 11.336 14.711 1 61.41 85 HIS B N 1
ATOM 1561 C CA . HIS B 1 85 ? -7.281 11.828 16.078 1 61.41 85 HIS B CA 1
ATOM 1562 C C . HIS B 1 85 ? -7.09 10.68 17.062 1 61.41 85 HIS B C 1
ATOM 1564 O O . HIS B 1 85 ? -6.324 10.797 18.031 1 61.41 85 HIS B O 1
ATOM 1570 N N . LEU B 1 86 ? -7.668 9.641 16.703 1 59.97 86 LEU B N 1
ATOM 1571 C CA . LEU B 1 86 ? -7.586 8.461 17.547 1 59.97 86 LEU B CA 1
ATOM 1572 C C . LEU B 1 86 ? -6.203 7.824 17.469 1 59.97 86 LEU B C 1
ATOM 1574 O O . LEU B 1 86 ? -5.68 7.328 18.469 1 59.97 86 LEU B O 1
ATOM 1578 N N . ASN B 1 87 ? -5.59 7.812 16.312 1 57.25 87 ASN B N 1
ATOM 1579 C CA . ASN B 1 87 ? -4.27 7.238 16.078 1 57.25 87 ASN B CA 1
ATOM 1580 C C . ASN B 1 87 ? -3.18 8.031 16.797 1 57.25 87 ASN B C 1
ATOM 1582 O O . ASN B 1 87 ? -2.105 7.504 17.078 1 57.25 87 ASN B O 1
ATOM 1586 N N . GLN B 1 88 ? -3.365 9.211 16.828 1 55.44 88 GLN B N 1
ATOM 1587 C CA . GLN B 1 88 ? -2.439 10.031 17.594 1 55.44 88 GLN B CA 1
ATOM 1588 C C . GLN B 1 88 ? -2.479 9.672 19.078 1 55.44 88 GLN B C 1
ATOM 1590 O O . GLN B 1 88 ? -1.615 10.094 19.859 1 55.44 88 GLN B O 1
ATOM 1595 N N . LEU B 1 89 ? -3.441 8.836 19.25 1 54.16 89 LEU B N 1
ATOM 1596 C CA . LEU B 1 89 ? -3.506 8.406 20.641 1 54.16 89 LEU B CA 1
ATOM 1597 C C . LEU B 1 89 ? -2.451 7.344 20.922 1 54.16 89 LEU B C 1
ATOM 1599 O O . LEU B 1 89 ? -2.105 6.551 20.047 1 54.16 89 LEU B O 1
ATOM 1603 N N . GLY B 1 90 ? -1.592 7.512 21.875 1 53.19 90 GLY B N 1
ATOM 1604 C CA . GLY B 1 90 ? -0.611 6.535 22.312 1 53.19 90 GLY B CA 1
ATOM 1605 C C . GLY B 1 90 ? -1.156 5.121 22.359 1 53.19 90 GLY B C 1
ATOM 1606 O O . GLY B 1 90 ? -2.367 4.91 22.25 1 53.19 90 GLY B O 1
ATOM 1607 N N . GLU B 1 91 ? -0.175 4.148 22.125 1 52.59 91 GLU B N 1
ATOM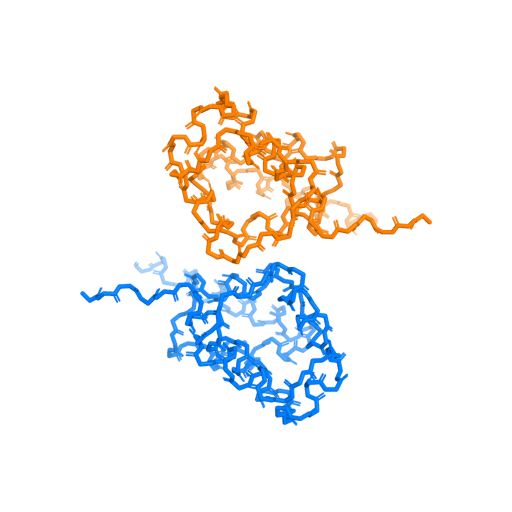 1608 C CA . GLU B 1 91 ? -0.549 2.738 22.125 1 52.59 91 GLU B CA 1
ATOM 1609 C C . GLU B 1 91 ? -1.553 2.426 23.219 1 52.59 91 GLU B C 1
ATOM 1611 O O . GLU B 1 91 ? -2.512 1.682 23 1 52.59 91 GLU B O 1
ATOM 1616 N N . GLU B 1 92 ? -1.317 2.984 24.266 1 53 92 GLU B N 1
ATOM 1617 C CA . GLU B 1 92 ? -2.186 2.75 25.422 1 53 92 GLU B CA 1
ATOM 1618 C C . GLU B 1 92 ? -3.59 3.291 25.172 1 53 92 GLU B C 1
ATOM 1620 O O . GLU B 1 92 ? -4.582 2.627 25.484 1 53 92 GLU B O 1
ATOM 1625 N N . ASP B 1 93 ? -3.648 4.449 24.641 1 56.47 93 ASP B N 1
ATOM 1626 C CA . ASP B 1 93 ? -4.938 5.082 24.375 1 56.47 93 ASP B CA 1
ATOM 1627 C C . ASP B 1 93 ? -5.684 4.371 23.25 1 56.47 93 ASP B C 1
ATOM 1629 O O . ASP B 1 93 ? -6.906 4.223 23.312 1 56.47 93 ASP B O 1
ATOM 1633 N N . ARG B 1 94 ? -4.984 3.914 22.328 1 55.84 94 ARG B N 1
ATOM 1634 C CA . ARG B 1 94 ? -5.582 3.168 21.219 1 55.84 94 ARG B CA 1
ATOM 1635 C C . ARG B 1 94 ? -6.207 1.869 21.719 1 55.84 94 ARG B C 1
ATOM 1637 O O . ARG B 1 94 ? -7.297 1.492 21.281 1 55.84 94 ARG B O 1
ATOM 1644 N N . GLN B 1 95 ? -5.48 1.28 22.516 1 56.28 95 GLN B N 1
ATOM 1645 C CA . GLN B 1 95 ? -6.012 0.062 23.109 1 56.28 95 GLN B CA 1
ATOM 1646 C C . GLN B 1 95 ? -7.289 0.351 23.891 1 56.28 95 GLN B C 1
ATOM 1648 O O . GLN B 1 95 ? -8.242 -0.43 23.844 1 56.28 95 GLN B O 1
ATOM 1653 N N . ALA B 1 96 ? -7.203 1.417 24.562 1 54.12 96 ALA B N 1
ATOM 1654 C CA . ALA B 1 96 ? -8.383 1.81 25.328 1 54.12 96 ALA B CA 1
ATOM 1655 C C . ALA B 1 96 ? -9.57 2.086 24.406 1 54.12 96 ALA B C 1
ATOM 1657 O O . ALA B 1 96 ? -10.695 1.682 24.703 1 54.12 96 ALA B O 1
ATOM 1658 N N . LEU B 1 97 ? -9.305 2.672 23.375 1 58.56 97 LEU B N 1
ATOM 1659 C CA . LEU B 1 97 ? -10.352 3.014 22.422 1 58.56 97 LEU B CA 1
ATOM 1660 C C . LEU B 1 97 ? -10.922 1.758 21.781 1 58.56 97 LEU B C 1
ATOM 1662 O O . LEU B 1 97 ? -12.133 1.641 21.594 1 58.56 97 LEU B O 1
ATOM 1666 N N . ILE B 1 98 ? -10.031 0.901 21.406 1 57.91 98 ILE B N 1
ATOM 1667 C CA . ILE B 1 98 ? -10.453 -0.366 20.812 1 57.91 98 ILE B CA 1
ATOM 1668 C C . ILE B 1 98 ? -11.367 -1.108 21.797 1 57.91 98 ILE B C 1
ATOM 1670 O O . ILE B 1 98 ? -12.383 -1.672 21.391 1 57.91 98 ILE B O 1
ATOM 1674 N N . LYS B 1 99 ? -10.922 -1.036 22.984 1 58.03 99 LYS B N 1
ATOM 1675 C CA . LYS B 1 99 ? -11.75 -1.66 24.016 1 58.03 99 LYS B CA 1
ATOM 1676 C C . LYS B 1 99 ? -13.141 -1.034 24.047 1 58.03 99 LYS B C 1
ATOM 1678 O O . LYS B 1 99 ? -14.141 -1.741 24.172 1 58.03 99 LYS B O 1
ATOM 1683 N N . ILE B 1 100 ? -13.094 0.208 23.953 1 55.03 100 ILE B N 1
ATOM 1684 C CA . ILE B 1 100 ? -14.367 0.922 24 1 55.03 100 ILE B CA 1
ATOM 1685 C C . ILE B 1 100 ? -15.203 0.565 22.766 1 55.03 100 ILE B C 1
ATOM 1687 O O . ILE B 1 100 ? -16.406 0.308 22.891 1 55.03 100 ILE B O 1
ATOM 1691 N N . ILE B 1 101 ? -14.594 0.518 21.641 1 56.69 101 ILE B N 1
ATOM 1692 C CA . ILE B 1 101 ? -15.289 0.218 20.406 1 56.69 101 ILE B CA 1
ATOM 1693 C C . ILE B 1 101 ? -15.82 -1.214 20.438 1 56.69 101 ILE B C 1
ATOM 1695 O O . ILE B 1 101 ? -16.953 -1.475 20.016 1 56.69 101 ILE B O 1
ATOM 1699 N N . ASP B 1 102 ? -14.992 -2.029 20.859 1 56.12 102 ASP B N 1
ATOM 1700 C CA . ASP B 1 102 ? -15.406 -3.422 21 1 56.12 102 ASP B CA 1
ATOM 1701 C C . ASP B 1 102 ? -16.625 -3.539 21.906 1 56.12 102 ASP B C 1
ATOM 1703 O O . ASP B 1 102 ? -17.562 -4.281 21.609 1 56.12 102 ASP B O 1
ATOM 1707 N N . VAL B 1 103 ? -16.547 -2.816 22.922 1 56.56 103 VAL B N 1
ATOM 1708 C CA . VAL B 1 103 ? -17.656 -2.818 23.859 1 56.56 103 VAL B CA 1
ATOM 1709 C C . VAL B 1 103 ? -18.906 -2.262 23.188 1 56.56 103 VAL B C 1
ATOM 1711 O O . VAL B 1 103 ? -20 -2.807 23.344 1 56.56 103 VAL B O 1
ATOM 1714 N N . MET B 1 104 ? -18.688 -1.33 22.469 1 53.84 104 MET B N 1
ATOM 1715 C CA . MET B 1 104 ? -19.828 -0.715 21.797 1 53.84 104 MET B CA 1
ATOM 1716 C C . MET B 1 104 ? -20.422 -1.658 20.75 1 53.84 104 MET B C 1
ATOM 1718 O O . MET B 1 104 ? -21.641 -1.76 20.609 1 53.84 104 MET B O 1
ATOM 1722 N N . LEU B 1 105 ? -19.578 -2.309 20.078 1 52.94 105 LEU B N 1
ATOM 1723 C CA . LEU B 1 105 ? -20 -3.246 19.047 1 52.94 105 LEU B CA 1
ATOM 1724 C C . LEU B 1 105 ? -20.719 -4.445 19.656 1 52.94 105 LEU B C 1
ATOM 1726 O O . LEU B 1 105 ? -21.688 -4.949 19.094 1 52.94 105 LEU B O 1
ATOM 1730 N N . GLU B 1 106 ? -20.266 -4.875 20.656 1 55.75 106 GLU B N 1
ATOM 1731 C CA . GLU B 1 106 ? -20.938 -5.938 21.406 1 55.75 106 GLU B CA 1
ATOM 1732 C C . GLU B 1 106 ? -22.328 -5.508 21.844 1 55.75 106 GLU B C 1
ATOM 1734 O O . GLU B 1 106 ? -23.266 -6.305 21.812 1 55.75 106 GLU B O 1
ATOM 1739 N N . TRP B 1 107 ? -22.469 -4.438 22.188 1 51.72 107 TRP B N 1
ATOM 1740 C CA . TRP B 1 107 ? -23.766 -3.916 22.609 1 51.72 107 TRP B CA 1
ATOM 1741 C C . TRP B 1 107 ? -24.75 -3.867 21.453 1 51.72 107 TRP B C 1
ATOM 1743 O O . TRP B 1 107 ? -25.938 -4.199 21.609 1 51.72 107 TRP B O 1
ATOM 1753 N N . LYS B 1 108 ? -24.344 -3.549 20.422 1 51.78 108 LYS B N 1
ATOM 1754 C CA . LYS B 1 108 ? -25.219 -3.449 19.266 1 51.78 108 LYS B CA 1
ATOM 1755 C C . LYS B 1 108 ? -25.656 -4.828 18.781 1 51.78 108 LYS B C 1
ATOM 1757 O O . LYS B 1 108 ? -26.781 -5 18.328 1 51.78 108 LYS B O 1
ATOM 1762 N N . LYS B 1 109 ? -24.875 -5.773 18.766 1 56.38 109 LYS B N 1
ATOM 1763 C CA . LYS B 1 109 ? -25.25 -7.129 18.391 1 56.38 109 LYS B CA 1
ATOM 1764 C C . LYS B 1 109 ? -26.266 -7.711 19.375 1 56.38 109 LYS B C 1
ATOM 1766 O O . LYS B 1 109 ? -27.094 -8.531 19.016 1 56.38 109 LYS B O 1
ATOM 1771 N N . ALA B 1 110 ? -26.203 -7.328 20.516 1 51.06 110 ALA B N 1
ATOM 1772 C CA . ALA B 1 110 ? -27.156 -7.789 21.516 1 51.06 110 ALA B CA 1
ATOM 1773 C C . ALA B 1 110 ? -28.516 -7.141 21.312 1 51.06 110 ALA B C 1
ATOM 1775 O O . ALA B 1 110 ? -29.531 -7.656 21.797 1 51.06 110 ALA B O 1
ATOM 1776 N N . LYS B 1 111 ? -28.625 -6.293 20.5 1 46.66 111 LYS B N 1
ATOM 1777 C CA . LYS B 1 111 ? -29.984 -5.867 20.172 1 46.66 111 LYS B CA 1
ATOM 1778 C C . LYS B 1 111 ? -30.453 -6.465 18.844 1 46.66 111 LYS B C 1
ATOM 1780 O O . LYS B 1 111 ? -29.672 -6.539 17.891 1 46.66 111 LYS B O 1
#

Secondary structure (DSSP, 8-state):
-----HHHHHHHHHHHHHHHTT--HHHHHHHHTS-HHHHHHHHTT----BHHHHHHHHHHHT--HHHHHHHHHH--HHH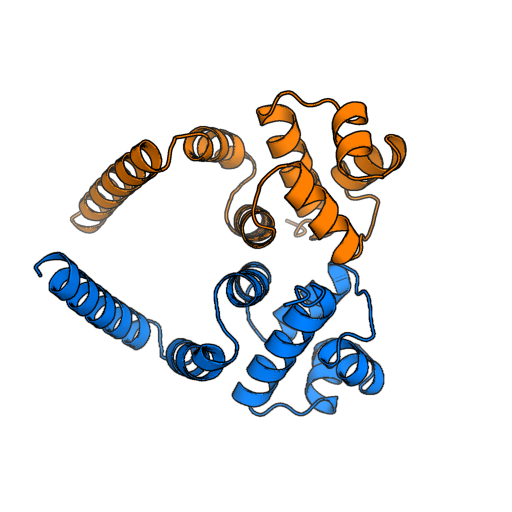HHHHHHHHTS-HHHHHHHHHHHHHHHHHHHH-/-----HHHHHHHHHHHHHHHTT--HHHHHHHHTS-HHHHHHHHTT----BHHHHHHHHHHHT--HHHHHHHHHH--HHHHHHHHHHHTS-HHHHHHHHHHHHHHHHHHHH-

Foldseek 3Di:
DPDDDLQQLLLCLLVLLCVLVVHDLCRLCVQLVHDSVVNVCSSRSVDDDDPSSLCSSCVSSVHDSVVSVVCSPPPDPVCSNVVSVQVVDPPVSVVVVVVVVVVVVVVVVVD/DPDDDLQQLLLCLLVLLCVVVVHDLCRLCVQLVHDSVVNVCSSRSVDDDDPSSLCSSCVSSVHDSVVSVVCSPPPDPVCSNVVSVQVVDPPVSVVVVVVVVVVVVVVVVVD

Solvent-accessible surface area (backbone atoms only — not comparable to full-atom values): 11958 Å² total; per-residue (Å²): 130,84,77,75,52,67,44,37,44,45,11,46,49,51,45,52,53,38,51,72,68,70,48,50,55,57,56,49,11,60,65,41,74,47,53,40,68,52,45,53,36,37,35,66,27,75,43,74,51,30,51,64,56,52,43,37,46,25,55,57,70,71,44,60,60,25,54,54,39,42,45,51,73,71,45,53,79,84,47,42,64,61,49,53,58,45,65,70,33,51,75,66,50,37,52,50,47,49,50,49,48,51,52,51,52,54,53,54,70,73,97,130,84,77,74,54,65,44,36,44,46,11,45,50,50,46,52,52,38,51,71,68,70,47,50,55,56,56,49,12,61,64,39,74,49,52,41,68,52,45,54,37,37,35,64,27,75,43,75,52,30,50,64,56,51,42,37,45,25,56,57,69,71,44,62,61,24,54,55,39,42,45,54,73,70,44,49,80,84,48,41,64,62,48,53,58,45,63,71,33,50,75,67,48,37,51,50,46,49,52,50,49,50,51,50,52,53,54,53,69,74,97

Sequence (222 aa):
MHQKPISVVIGERLRAIRKQQVLSQEELAHLSGLHPTYIGQLERGEKNPTINTIHKVTISLGIPISELFHLAENVKDEQMNTLLHLNQLGEEDRQALIKIIDVMLEWKKAKMHQKPISVVIGERLRAIRKQQVLSQEELAHLSGLHPTYIGQLERGEKNPTINTIHKVTISLGIPISELFHLAENVKDEQMNTLLHLNQLGEEDRQALIKIIDVMLEWKKAK

Organism: NCBI:txid482461

InterPro domains:
  IPR001387 Cro/C1-type, helix-turn-helix domain [PF01381] (14-68)
  IPR001387 Cro/C1-type, helix-turn-helix domain [PS50943] (14-68)
  IPR001387 Cro/C1-type, helix-turn-helix domain [SM00530] (13-68)
  IPR001387 Cro/C1-type, helix-turn-helix domain [cd00093] (11-68)
  IPR010982 Lambda repressor-like, DNA-binding domain superfamily [G3DSA:1.10.260.40] (1-76)
  IPR010982 Lambda repressor-like, DNA-binding domain superfamily [SSF47413] (7-73)
  IPR050807 Transcriptional regulator/dioxygenase, bacterial-type [PTHR46797] (8-73)

pLDDT: mean 82.47, std 18.83, range [39.66, 98.69]